Protein AF-A0A956DU54-F1 (afdb_monomer)

Structure (mmCIF, N/CA/C/O backbone):
data_AF-A0A956DU54-F1
#
_entry.id   AF-A0A956DU54-F1
#
loop_
_atom_site.group_PDB
_atom_site.id
_atom_site.type_symbol
_atom_site.label_atom_id
_atom_site.label_alt_id
_atom_site.label_comp_id
_atom_site.label_asym_id
_atom_site.label_entity_id
_atom_site.label_seq_id
_atom_site.pdbx_PDB_ins_code
_atom_site.Cartn_x
_atom_site.Cartn_y
_atom_site.Cartn_z
_atom_site.occupancy
_atom_site.B_iso_or_equiv
_atom_site.auth_seq_id
_atom_site.auth_comp_id
_atom_site.auth_asym_id
_atom_site.auth_atom_id
_atom_site.pdbx_PDB_model_num
ATOM 1 N N . ASP A 1 1 ? -12.621 9.789 -7.620 1.00 58.59 1 ASP A N 1
ATOM 2 C CA . ASP A 1 1 ? -11.711 9.371 -8.683 1.00 58.59 1 ASP A CA 1
ATOM 3 C C . ASP A 1 1 ? -12.569 9.129 -9.908 1.00 58.59 1 ASP A C 1
ATOM 5 O O . ASP A 1 1 ? -13.406 8.234 -9.890 1.00 58.59 1 ASP A O 1
ATOM 9 N N . ASP A 1 2 ? -12.508 10.053 -10.855 1.00 67.00 2 ASP A N 1
ATOM 10 C CA . ASP A 1 2 ? -13.258 10.061 -12.112 1.00 67.00 2 ASP A CA 1
ATOM 11 C C . ASP A 1 2 ? -12.541 9.290 -13.231 1.00 67.00 2 ASP A C 1
ATOM 13 O O . ASP A 1 2 ? -13.104 9.116 -14.309 1.00 67.00 2 ASP A O 1
ATOM 17 N N . ASP A 1 3 ? -11.354 8.745 -12.948 1.00 86.81 3 ASP A N 1
ATOM 18 C CA . ASP A 1 3 ? -10.531 8.026 -13.920 1.00 86.81 3 ASP A CA 1
ATOM 19 C C . ASP A 1 3 ? -10.902 6.536 -14.045 1.00 86.81 3 ASP A C 1
ATOM 21 O O . ASP A 1 3 ? -10.363 5.820 -14.888 1.00 86.81 3 ASP A O 1
ATOM 25 N N . THR A 1 4 ? -11.795 6.016 -13.196 1.00 90.06 4 THR A N 1
ATOM 26 C CA . THR A 1 4 ? -12.139 4.585 -13.172 1.00 90.06 4 THR A CA 1
ATOM 27 C C . THR A 1 4 ? -13.408 4.301 -13.971 1.00 90.06 4 THR A C 1
ATOM 29 O O . THR A 1 4 ? -14.496 4.776 -13.643 1.00 90.06 4 THR A O 1
ATOM 32 N N . LEU A 1 5 ? -13.284 3.454 -14.992 1.00 89.56 5 LEU A N 1
ATOM 33 C CA . LEU A 1 5 ? -14.395 2.989 -15.818 1.00 89.56 5 LEU A CA 1
ATOM 34 C C . LEU A 1 5 ? -14.797 1.581 -15.378 1.00 89.56 5 LEU A C 1
ATOM 36 O O . LEU A 1 5 ? -13.943 0.716 -15.196 1.00 89.56 5 LEU A O 1
ATOM 40 N N . ALA A 1 6 ? -16.101 1.323 -15.248 1.00 89.31 6 ALA A N 1
ATOM 41 C CA . ALA A 1 6 ? -16.651 0.026 -14.837 1.00 89.31 6 ALA A CA 1
ATOM 42 C C . ALA A 1 6 ? -16.555 -1.053 -15.942 1.00 89.31 6 ALA A C 1
ATOM 44 O O . ALA A 1 6 ? -17.519 -1.757 -16.232 1.00 89.31 6 ALA A O 1
ATOM 45 N N . GLU A 1 7 ? -15.388 -1.174 -16.568 1.00 91.44 7 GLU A N 1
ATOM 46 C CA . GLU A 1 7 ? -15.033 -2.176 -17.566 1.00 91.44 7 GLU A CA 1
ATOM 47 C C . GLU A 1 7 ? -14.126 -3.213 -16.898 1.00 91.44 7 GLU A C 1
ATOM 49 O O . GLU A 1 7 ? -12.996 -2.907 -16.505 1.00 91.44 7 GLU A O 1
ATOM 54 N N . LEU A 1 8 ? -14.640 -4.435 -16.732 1.00 92.44 8 LEU A N 1
ATOM 55 C CA . LEU A 1 8 ? -13.949 -5.515 -16.033 1.00 92.44 8 LEU A CA 1
ATOM 56 C C . LEU A 1 8 ? -13.311 -6.495 -17.017 1.00 92.44 8 LEU A C 1
ATOM 58 O O . LEU A 1 8 ? -13.911 -6.875 -18.024 1.00 92.44 8 LEU A O 1
ATOM 62 N N . ARG A 1 9 ? -12.106 -6.956 -16.688 1.00 91.81 9 ARG A N 1
ATOM 63 C CA . ARG A 1 9 ? -11.342 -7.923 -17.486 1.00 91.81 9 ARG A CA 1
ATOM 64 C C . ARG A 1 9 ? -10.692 -8.963 -16.583 1.00 91.81 9 ARG A C 1
ATOM 66 O O . ARG A 1 9 ? -10.010 -8.587 -15.638 1.00 91.81 9 ARG A O 1
ATOM 73 N N . THR A 1 10 ? -10.899 -10.252 -16.834 1.00 91.44 10 THR A N 1
ATOM 74 C CA . THR A 1 10 ? -10.290 -11.318 -16.015 1.00 91.44 10 THR A CA 1
ATOM 75 C C . THR A 1 10 ? -8.806 -11.467 -16.341 1.00 91.44 10 THR A C 1
ATOM 77 O O . THR A 1 10 ? -8.459 -11.580 -17.511 1.00 91.44 10 THR A O 1
ATOM 80 N N . THR A 1 11 ? -7.931 -11.521 -15.340 1.00 89.00 11 THR A N 1
ATOM 81 C CA . THR A 1 11 ? -6.470 -11.647 -15.523 1.00 89.00 11 THR A CA 1
ATOM 82 C C . THR A 1 11 ? -5.933 -13.058 -15.317 1.00 89.00 11 THR A C 1
ATOM 84 O O . THR A 1 11 ? -4.742 -13.297 -15.500 1.00 89.00 11 THR A O 1
ATOM 87 N N . GLY A 1 12 ? -6.790 -14.005 -14.944 1.00 86.94 12 GLY A N 1
ATOM 88 C CA . GLY A 1 12 ? -6.400 -15.397 -14.781 1.00 86.94 12 GLY A CA 1
ATOM 89 C C . GLY A 1 12 ? -7.556 -16.286 -14.342 1.00 86.94 12 GLY A C 1
ATOM 90 O O . GLY A 1 12 ? -8.714 -16.011 -14.658 1.00 86.94 12 GLY A O 1
ATOM 91 N N . SER A 1 13 ? -7.240 -17.380 -13.656 1.00 86.44 13 SER A N 1
ATOM 92 C CA . SER A 1 13 ? -8.218 -18.382 -13.240 1.00 86.44 13 SER A CA 1
ATOM 93 C C . SER A 1 13 ? -8.896 -18.013 -11.920 1.00 86.44 13 SER A C 1
ATOM 95 O O . SER A 1 13 ? -8.381 -17.248 -11.113 1.00 86.44 13 SER A O 1
ATOM 97 N N . GLU A 1 14 ? -10.064 -18.599 -11.653 1.00 83.69 14 GLU A N 1
ATOM 98 C CA . GLU A 1 14 ? -10.754 -18.441 -10.362 1.00 83.69 14 GLU A CA 1
ATOM 99 C C . GLU A 1 14 ? -10.186 -19.346 -9.253 1.00 83.69 14 GLU A C 1
ATOM 101 O O . GLU A 1 14 ? -10.601 -19.238 -8.101 1.00 83.69 14 GLU A O 1
ATOM 106 N N . ARG A 1 15 ? -9.276 -20.267 -9.595 1.00 81.62 15 ARG A N 1
ATOM 107 C CA . ARG A 1 15 ? -8.624 -21.230 -8.694 1.00 81.62 15 ARG A CA 1
ATOM 108 C C . ARG A 1 15 ? -7.265 -21.673 -9.255 1.00 81.62 15 ARG A C 1
ATOM 110 O O . ARG A 1 15 ? -7.104 -21.634 -10.479 1.00 81.62 15 ARG A O 1
ATOM 117 N N . PRO A 1 16 ? -6.344 -22.184 -8.418 1.00 90.25 16 PRO A N 1
ATOM 118 C CA . PRO A 1 16 ? -6.438 -22.322 -6.954 1.00 90.25 16 PRO A CA 1
ATOM 119 C C . PRO A 1 16 ? -6.343 -20.985 -6.202 1.00 90.25 16 PRO A C 1
ATOM 121 O O . PRO A 1 16 ? -6.064 -19.959 -6.804 1.00 90.25 16 PRO A O 1
ATOM 124 N N . LEU A 1 17 ? -6.610 -20.988 -4.893 1.00 95.44 17 LEU A N 1
ATOM 125 C CA . LEU A 1 17 ? -6.341 -19.843 -4.015 1.00 95.44 17 LEU A CA 1
ATOM 126 C C . LEU A 1 17 ? -4.834 -19.754 -3.721 1.00 95.44 17 LEU A C 1
ATOM 128 O O . LEU A 1 17 ? -4.206 -20.769 -3.422 1.00 95.44 17 LEU A O 1
ATOM 132 N N . THR A 1 18 ? -4.275 -18.547 -3.710 1.00 96.75 18 THR A N 1
ATOM 133 C CA . THR A 1 18 ? -2.904 -18.290 -3.243 1.00 96.75 18 THR A CA 1
ATOM 134 C C . THR A 1 18 ? -2.927 -17.585 -1.889 1.00 96.75 18 THR A C 1
ATOM 136 O O . THR A 1 18 ? -3.667 -16.618 -1.702 1.00 96.75 18 THR A O 1
ATOM 139 N N . ILE A 1 19 ? -2.096 -18.016 -0.937 1.00 96.81 19 ILE A N 1
ATOM 140 C CA . ILE A 1 19 ? -1.865 -17.304 0.326 1.00 96.81 19 ILE A CA 1
ATOM 141 C C . ILE A 1 19 ? -0.386 -16.948 0.438 1.00 96.81 19 ILE A C 1
ATOM 143 O O . ILE A 1 19 ? 0.484 -17.813 0.402 1.00 96.81 19 ILE A O 1
ATOM 147 N N . THR A 1 20 ? -0.095 -15.658 0.592 1.00 96.25 20 THR A N 1
ATOM 148 C CA . THR A 1 20 ? 1.281 -15.148 0.542 1.00 96.25 20 THR A CA 1
ATOM 149 C C . THR A 1 20 ? 1.522 -14.022 1.540 1.00 96.25 20 THR A C 1
ATOM 151 O O . THR A 1 20 ? 0.634 -13.221 1.822 1.00 96.25 20 THR A O 1
ATOM 154 N N . SER A 1 21 ? 2.745 -13.933 2.059 1.00 95.19 21 SER A N 1
ATOM 155 C CA . SER A 1 21 ? 3.223 -12.791 2.850 1.00 95.19 21 SER A CA 1
ATOM 156 C C . SER A 1 21 ? 3.788 -11.656 1.986 1.00 95.19 21 SER A C 1
ATOM 158 O O . SER A 1 21 ? 4.278 -10.656 2.515 1.00 95.19 21 SER A O 1
ATOM 160 N N . ALA A 1 22 ? 3.722 -11.775 0.654 1.00 92.19 22 ALA A N 1
ATOM 161 C CA . ALA A 1 22 ? 4.088 -10.691 -0.249 1.00 92.19 22 ALA A CA 1
ATOM 162 C C . ALA A 1 22 ? 3.233 -9.446 0.035 1.00 92.19 22 ALA A C 1
ATOM 164 O O . ALA A 1 22 ? 2.000 -9.505 0.074 1.00 92.19 22 ALA A O 1
ATOM 165 N N . SER A 1 23 ? 3.885 -8.292 0.209 1.00 85.94 23 SER A N 1
ATOM 166 C CA . SER A 1 23 ? 3.190 -7.019 0.437 1.00 85.94 23 SER A CA 1
ATOM 167 C C . SER A 1 23 ? 2.321 -6.608 -0.750 1.00 85.94 23 SER A C 1
ATOM 169 O O . SER A 1 23 ? 1.284 -5.977 -0.558 1.00 85.94 23 SER A O 1
ATOM 171 N N . ASP A 1 24 ? 2.755 -6.990 -1.948 1.00 91.38 24 ASP A N 1
ATOM 172 C CA . ASP A 1 24 ? 2.093 -6.779 -3.226 1.00 91.38 24 ASP A CA 1
ATOM 173 C C . ASP A 1 24 ? 2.204 -8.083 -4.034 1.00 91.38 24 ASP A C 1
ATOM 175 O O . ASP A 1 24 ? 3.305 -8.428 -4.464 1.00 91.38 24 ASP A O 1
ATOM 179 N N . PRO A 1 25 ? 1.116 -8.858 -4.175 1.00 93.81 25 PRO A N 1
ATOM 180 C CA . PRO A 1 25 ? 1.126 -10.125 -4.897 1.00 93.81 25 PRO A CA 1
ATOM 181 C C . PRO A 1 25 ? 0.860 -9.953 -6.398 1.00 93.81 25 PRO A C 1
ATOM 183 O O . PRO A 1 25 ? 0.621 -10.944 -7.085 1.00 93.81 25 PRO A O 1
ATOM 186 N N . THR A 1 26 ? 0.804 -8.717 -6.898 1.00 94.56 26 THR A N 1
ATOM 187 C CA . THR A 1 26 ? 0.419 -8.470 -8.286 1.00 94.56 26 THR A CA 1
ATOM 188 C C . THR A 1 26 ? 1.541 -8.773 -9.272 1.00 94.56 26 THR A C 1
ATOM 190 O O . THR A 1 26 ? 2.725 -8.548 -9.027 1.00 94.56 26 THR A O 1
ATOM 193 N N . GLU A 1 27 ? 1.137 -9.268 -10.432 1.00 94.69 27 GLU A N 1
ATOM 194 C CA . GLU A 1 27 ? 1.934 -9.305 -11.642 1.00 94.69 27 GLU A CA 1
ATOM 195 C C . GLU A 1 27 ? 1.674 -8.055 -12.485 1.00 94.69 27 GLU A C 1
ATOM 197 O O . GLU A 1 27 ? 0.608 -7.435 -12.392 1.00 94.69 27 GLU A O 1
ATOM 202 N N . LEU A 1 28 ? 2.652 -7.711 -13.327 1.00 95.56 28 LEU A N 1
ATOM 203 C CA . LEU A 1 28 ? 2.552 -6.618 -14.286 1.00 95.56 28 LEU A CA 1
ATOM 204 C C . LEU A 1 28 ? 2.624 -7.131 -15.726 1.00 95.56 28 LEU A C 1
ATOM 206 O O . LEU A 1 28 ? 3.383 -8.056 -16.037 1.00 95.56 28 LEU A O 1
ATOM 210 N N . TRP A 1 29 ? 1.858 -6.489 -16.604 1.00 95.00 29 TRP A N 1
ATOM 211 C CA . TRP A 1 29 ? 1.907 -6.657 -18.055 1.00 95.00 29 TRP A CA 1
ATOM 212 C C . TRP A 1 29 ? 1.979 -5.285 -18.736 1.00 95.00 29 TRP A C 1
ATOM 214 O O . TRP A 1 29 ? 1.346 -4.327 -18.291 1.00 95.00 29 TRP A O 1
ATOM 224 N N . PHE A 1 30 ? 2.732 -5.204 -19.833 1.00 93.31 30 PHE A N 1
ATOM 225 C CA . PHE A 1 30 ? 3.021 -3.970 -20.570 1.00 93.31 30 PHE A CA 1
ATOM 226 C C . PHE A 1 30 ? 2.549 -4.140 -22.021 1.00 93.31 30 PHE A C 1
ATOM 228 O O . PHE A 1 30 ? 3.337 -4.404 -22.920 1.00 93.31 30 PHE A O 1
ATOM 235 N N . GLY A 1 31 ? 1.228 -4.118 -22.226 1.00 83.44 31 GLY A N 1
ATOM 236 C CA . GLY A 1 31 ? 0.587 -4.439 -23.507 1.00 83.44 31 GLY A CA 1
ATOM 237 C C . GLY A 1 31 ? -0.849 -4.936 -23.329 1.00 83.44 31 GLY A C 1
ATOM 238 O O . GLY A 1 31 ? -1.467 -4.686 -22.291 1.00 83.44 31 GLY A O 1
ATOM 239 N N . GLU A 1 32 ? -1.389 -5.647 -24.324 1.00 69.50 32 GLU A N 1
ATOM 240 C CA . GLU A 1 32 ? -2.687 -6.316 -24.169 1.00 69.50 32 GLU A CA 1
ATOM 241 C C . GLU A 1 32 ? -2.569 -7.520 -23.217 1.00 69.50 32 GLU A C 1
ATOM 243 O O . GLU A 1 32 ? -1.644 -8.327 -23.346 1.00 69.50 32 GLU A O 1
ATOM 248 N N . PRO A 1 33 ? -3.484 -7.667 -22.244 1.00 62.81 33 PRO A N 1
ATOM 249 C CA . PRO A 1 33 ? -3.480 -8.813 -21.350 1.00 62.81 33 PRO A CA 1
ATOM 250 C C . PRO A 1 33 ? -4.057 -10.045 -22.060 1.00 62.81 33 PRO A C 1
ATOM 252 O O . PRO A 1 33 ? -4.865 -9.909 -22.982 1.00 62.81 33 PRO A O 1
ATOM 255 N N . PRO A 1 34 ? -3.801 -11.256 -21.544 1.00 62.62 34 PRO A N 1
ATOM 256 C CA . PRO A 1 34 ? -4.648 -12.406 -21.821 1.00 62.62 34 PRO A CA 1
ATOM 257 C C . PRO A 1 34 ? -5.952 -12.265 -21.015 1.00 62.62 34 PRO A C 1
ATOM 259 O O . PRO A 1 34 ? -6.115 -12.924 -19.993 1.00 62.62 34 PRO A O 1
ATOM 262 N N . ALA A 1 35 ? -6.856 -11.364 -21.410 1.00 67.50 35 ALA A N 1
ATOM 263 C CA . ALA A 1 35 ? -8.084 -11.130 -20.653 1.00 67.50 35 ALA A CA 1
ATOM 264 C C . ALA A 1 35 ? -9.357 -11.329 -21.466 1.00 67.50 35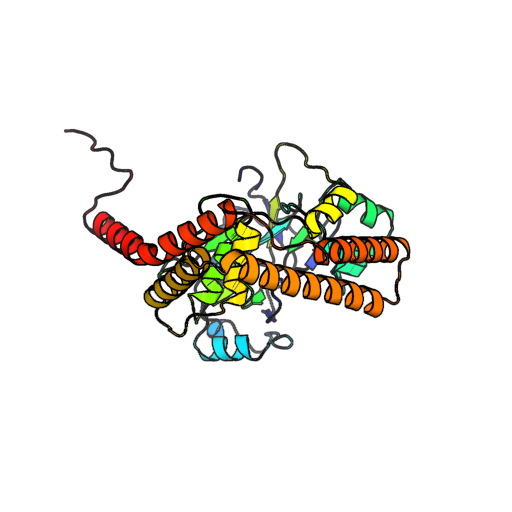 ALA A C 1
ATOM 266 O O . ALA A 1 35 ? -9.456 -10.915 -22.618 1.00 67.50 35 ALA A O 1
ATOM 267 N N . GLN A 1 36 ? -10.353 -11.920 -20.811 1.00 78.94 36 GLN A N 1
ATOM 268 C CA . GLN A 1 36 ? -11.726 -11.978 -21.293 1.00 78.94 36 GLN A CA 1
ATOM 269 C C . GLN A 1 36 ? -12.531 -10.865 -20.625 1.00 78.94 36 GLN A C 1
ATOM 271 O O . GLN A 1 36 ? -12.315 -10.534 -19.454 1.00 78.94 36 GLN A O 1
ATOM 276 N N . GLU A 1 37 ? -13.450 -10.271 -21.379 1.00 83.50 37 GLU A N 1
ATOM 277 C CA . GLU A 1 37 ? -14.389 -9.299 -20.833 1.00 83.50 37 GLU A CA 1
ATOM 278 C C . GLU A 1 37 ? -15.276 -9.964 -19.777 1.00 83.50 37 GLU A C 1
ATOM 280 O O . GLU A 1 37 ? -15.805 -11.058 -19.975 1.00 83.50 37 GLU A O 1
ATOM 285 N N . SER A 1 38 ? -15.443 -9.284 -18.646 1.00 81.00 38 SER A N 1
ATOM 286 C CA . SER A 1 38 ? -16.384 -9.665 -17.598 1.00 81.00 38 SER A CA 1
ATOM 287 C C . SER A 1 38 ? -17.485 -8.608 -17.530 1.00 81.00 38 SER A C 1
ATOM 289 O O . SER A 1 38 ? -17.186 -7.412 -17.574 1.00 81.00 38 SER A O 1
ATOM 291 N N . PRO A 1 39 ? -18.762 -8.996 -17.370 1.00 80.06 39 PRO A N 1
ATOM 292 C CA . PRO A 1 39 ? -19.839 -8.026 -17.244 1.00 80.06 39 PRO A CA 1
ATOM 293 C C . PRO A 1 39 ? -19.652 -7.180 -15.979 1.00 80.06 39 PRO A C 1
ATOM 295 O O . PRO A 1 39 ? -19.356 -7.703 -14.903 1.00 80.06 39 PRO A O 1
ATOM 298 N N . SER A 1 40 ? -19.874 -5.870 -16.094 1.00 76.94 40 SER A N 1
ATOM 299 C CA . SER A 1 40 ? -19.768 -4.918 -14.978 1.00 76.94 40 SER A CA 1
ATOM 300 C C . SER A 1 40 ? -20.746 -5.225 -13.839 1.00 76.94 40 SER A C 1
ATOM 302 O O . SER A 1 40 ? -20.440 -4.994 -12.670 1.00 76.94 40 SER A O 1
ATOM 304 N N . SER A 1 41 ? -21.888 -5.845 -14.155 1.00 75.06 41 SER A N 1
ATOM 305 C CA . SER A 1 41 ? -22.865 -6.327 -13.173 1.00 75.06 41 SER A CA 1
ATOM 306 C C . SER A 1 41 ? -22.300 -7.378 -12.210 1.00 75.06 41 SER A C 1
ATOM 308 O O . SER A 1 41 ? -22.890 -7.613 -11.159 1.00 75.06 41 SER A O 1
ATOM 310 N N . ALA A 1 42 ? -21.164 -8.006 -12.535 1.00 85.94 42 ALA A N 1
ATOM 311 C CA . ALA A 1 42 ? -20.497 -8.973 -11.669 1.00 85.94 42 ALA A CA 1
ATOM 312 C C . ALA A 1 42 ? -19.560 -8.331 -10.628 1.00 85.94 42 ALA A C 1
ATOM 314 O O . ALA A 1 42 ? -19.005 -9.060 -9.811 1.00 85.94 42 ALA A O 1
ATOM 315 N N . LEU A 1 43 ? -19.373 -7.002 -10.623 1.00 90.12 43 LEU A N 1
ATOM 316 C CA . LEU A 1 43 ? -18.413 -6.320 -9.739 1.00 90.12 43 LEU A CA 1
ATOM 317 C C . LEU A 1 43 ? -18.612 -6.684 -8.261 1.00 90.12 43 LEU A C 1
ATOM 319 O O . LEU A 1 43 ? -17.670 -7.091 -7.586 1.00 90.12 43 LEU A O 1
ATOM 323 N N . VAL A 1 44 ? -19.850 -6.607 -7.764 1.00 93.50 44 VAL A N 1
ATOM 324 C CA . VAL A 1 44 ? -20.170 -6.971 -6.372 1.00 93.50 44 VAL A CA 1
ATOM 325 C C . VAL A 1 44 ? -19.925 -8.461 -6.125 1.00 93.50 44 VAL A C 1
ATOM 327 O O . VAL A 1 44 ? -19.286 -8.823 -5.138 1.00 93.50 44 VAL A O 1
ATOM 330 N N . ALA A 1 45 ? -20.351 -9.317 -7.058 1.00 93.44 45 ALA A N 1
ATOM 331 C CA . ALA A 1 45 ? -20.182 -10.764 -6.954 1.00 93.44 45 ALA A CA 1
ATOM 332 C C . ALA A 1 45 ? -18.701 -11.176 -6.882 1.00 93.44 45 ALA A C 1
ATOM 334 O O . ALA A 1 45 ? -18.362 -12.136 -6.193 1.00 93.44 45 ALA A O 1
ATOM 335 N N . TRP A 1 46 ? -17.804 -10.443 -7.549 1.00 94.06 46 TRP A N 1
ATOM 336 C CA . TRP A 1 46 ? -16.362 -10.655 -7.434 1.00 94.06 46 TRP A CA 1
ATOM 337 C C . TRP A 1 46 ? -15.860 -10.408 -6.008 1.00 94.06 46 TRP A C 1
ATOM 339 O O . TRP A 1 46 ? -15.155 -11.257 -5.462 1.00 94.06 46 TRP A O 1
ATOM 349 N N . HIS A 1 47 ? -16.261 -9.303 -5.375 1.00 96.44 47 HIS A N 1
ATOM 350 C CA . HIS A 1 47 ? -15.876 -9.000 -3.994 1.00 96.44 47 HIS A CA 1
ATOM 351 C C . HIS A 1 47 ? -16.424 -10.022 -2.989 1.00 96.44 47 HIS A C 1
ATOM 353 O O . HIS A 1 47 ? -15.676 -10.493 -2.130 1.00 96.44 47 HIS A O 1
ATOM 359 N N . GLU A 1 48 ? -17.687 -10.433 -3.125 1.00 95.56 48 GLU A N 1
ATOM 360 C CA . GLU A 1 48 ? -18.347 -11.389 -2.217 1.00 95.56 48 GLU A CA 1
ATOM 361 C C . GLU A 1 48 ? -17.658 -12.764 -2.146 1.00 95.56 48 GLU A C 1
ATOM 363 O O . GLU A 1 48 ? -17.808 -13.486 -1.158 1.00 95.56 48 GLU A O 1
ATOM 368 N N . ARG A 1 49 ? -16.849 -13.130 -3.150 1.00 95.06 49 ARG A N 1
ATOM 369 C CA . ARG A 1 49 ? -16.109 -14.406 -3.168 1.00 95.06 49 ARG A CA 1
ATOM 370 C C . ARG A 1 49 ? -15.108 -14.539 -2.025 1.00 95.06 49 ARG A C 1
ATOM 372 O O . ARG A 1 49 ? -14.917 -15.651 -1.519 1.00 95.06 49 ARG A O 1
ATOM 379 N N . LEU A 1 50 ? -14.474 -13.432 -1.639 1.00 97.50 50 LEU A N 1
ATOM 380 C CA . LEU A 1 50 ? -13.461 -13.394 -0.582 1.00 97.50 50 LEU A CA 1
ATOM 381 C C . LEU A 1 50 ? -13.897 -12.534 0.608 1.00 97.50 50 LEU A C 1
ATOM 383 O O . LEU A 1 50 ? -13.631 -12.915 1.748 1.00 97.50 50 LEU A O 1
ATOM 387 N N . LEU A 1 51 ? -14.555 -11.396 0.363 1.00 98.06 51 LEU A N 1
ATOM 388 C CA . LEU A 1 51 ? -14.792 -10.366 1.370 1.00 98.06 51 LEU A CA 1
ATOM 389 C C . LEU A 1 51 ? -15.552 -10.914 2.578 1.00 98.06 51 LEU A C 1
ATOM 391 O O . LEU A 1 51 ? -16.599 -11.550 2.472 1.00 98.06 51 LEU A O 1
ATOM 395 N N . GLY A 1 52 ? -15.003 -10.658 3.758 1.00 97.50 52 GLY A N 1
ATOM 396 C CA . GLY A 1 52 ? -15.597 -11.031 5.024 1.00 97.50 52 GLY A CA 1
ATOM 397 C C . GLY A 1 52 ? -15.549 -12.524 5.348 1.00 97.50 52 GLY A C 1
ATOM 398 O O . GLY A 1 52 ? -16.105 -12.918 6.379 1.00 97.50 52 GLY A O 1
ATOM 399 N N . ARG A 1 53 ? -14.912 -13.368 4.527 1.00 97.88 53 ARG A N 1
ATOM 400 C CA . ARG A 1 53 ? -14.721 -14.798 4.818 1.00 97.88 53 ARG A CA 1
ATOM 401 C C . ARG A 1 53 ? -13.541 -15.011 5.765 1.00 97.88 53 ARG A C 1
ATOM 403 O O . ARG A 1 53 ? -12.590 -14.230 5.783 1.00 97.88 53 ARG A O 1
ATOM 410 N N . SER A 1 54 ? -13.606 -16.071 6.572 1.00 97.56 54 SER A N 1
ATOM 411 C CA . SER A 1 54 ? -12.435 -16.532 7.320 1.00 97.56 54 SER A CA 1
ATOM 412 C C . SER A 1 54 ? -11.428 -17.135 6.346 1.00 97.56 54 SER A C 1
ATOM 414 O O . SER A 1 54 ? -11.812 -17.878 5.442 1.00 97.56 54 SER A O 1
ATOM 416 N N . VAL A 1 55 ? -10.140 -16.856 6.542 1.00 97.12 55 VAL A N 1
ATOM 417 C CA . VAL A 1 55 ? -9.097 -17.420 5.673 1.00 97.12 55 VAL A CA 1
ATOM 418 C C . VAL A 1 55 ? -9.040 -18.942 5.823 1.00 97.12 55 VAL A C 1
ATOM 420 O O . VAL A 1 55 ? -8.931 -19.653 4.833 1.00 97.12 55 VAL A O 1
ATOM 423 N N . ALA A 1 56 ? -9.257 -19.463 7.033 1.00 95.75 56 ALA A N 1
ATOM 424 C CA . ALA A 1 56 ? -9.369 -20.904 7.266 1.00 95.75 56 ALA A CA 1
ATOM 425 C C . ALA A 1 56 ? -10.491 -21.570 6.445 1.00 95.75 56 ALA A C 1
ATOM 427 O O . ALA A 1 56 ? -10.329 -22.697 5.999 1.00 95.75 56 ALA A O 1
ATOM 428 N N . GLY A 1 57 ? -11.613 -20.877 6.213 1.00 95.38 57 GLY A N 1
ATOM 429 C CA . GLY A 1 57 ? -12.720 -21.385 5.393 1.00 95.38 57 GLY A CA 1
ATOM 430 C C . GLY A 1 57 ? -12.534 -21.183 3.885 1.00 95.38 57 GLY A C 1
ATOM 431 O O . GLY A 1 57 ? -13.447 -21.496 3.118 1.00 95.38 57 GLY A O 1
ATOM 432 N N . LEU A 1 58 ? -11.409 -20.596 3.470 1.00 94.75 58 LEU A N 1
ATOM 433 C CA . LEU A 1 58 ? -11.005 -20.432 2.074 1.00 94.75 58 LEU A CA 1
ATOM 434 C C . LEU A 1 58 ? -9.963 -21.472 1.645 1.00 94.75 58 LEU A C 1
ATOM 436 O O . LEU A 1 58 ? -9.898 -21.779 0.460 1.00 94.75 58 LEU A O 1
ATOM 440 N N . ILE A 1 59 ? -9.176 -21.998 2.589 1.00 94.19 59 ILE A N 1
ATOM 441 C CA . ILE A 1 59 ? -8.109 -22.969 2.326 1.00 94.19 59 ILE A CA 1
ATOM 442 C C . ILE A 1 59 ? -8.706 -24.326 1.933 1.00 94.19 59 ILE A C 1
ATOM 444 O O . ILE A 1 59 ? -9.570 -24.865 2.625 1.00 94.19 59 ILE A O 1
ATOM 448 N N . ASP A 1 60 ? -8.192 -24.887 0.844 1.00 92.06 60 ASP A N 1
ATOM 449 C CA . ASP A 1 60 ? -8.436 -26.249 0.369 1.00 92.06 60 ASP A CA 1
ATOM 450 C C . ASP A 1 60 ? -7.113 -26.957 0.005 1.00 92.06 60 ASP A C 1
ATOM 452 O O . ASP A 1 60 ? -6.030 -26.389 0.154 1.00 92.06 60 ASP A O 1
ATOM 456 N N . GLU A 1 61 ? -7.181 -28.209 -0.461 1.00 78.19 61 GLU A N 1
ATOM 457 C CA . GLU A 1 61 ? -5.993 -29.008 -0.816 1.00 78.19 61 GLU A CA 1
ATOM 458 C C . GLU A 1 61 ? -5.168 -28.416 -1.968 1.00 78.19 61 GLU A C 1
ATOM 460 O O . GLU A 1 61 ? -3.986 -28.726 -2.098 1.00 78.19 61 GLU A O 1
ATOM 465 N N . ALA A 1 62 ? -5.774 -27.572 -2.806 1.00 83.94 62 ALA A N 1
ATOM 466 C CA . ALA A 1 62 ? -5.112 -26.958 -3.951 1.00 83.94 62 ALA A CA 1
ATOM 467 C C . ALA A 1 62 ? -4.482 -25.599 -3.607 1.00 83.94 62 ALA A C 1
ATOM 469 O O . ALA A 1 62 ? -3.870 -24.979 -4.474 1.00 83.94 62 ALA A O 1
ATOM 470 N N . THR A 1 63 ? -4.648 -25.118 -2.372 1.00 89.81 63 THR A N 1
ATOM 471 C CA . THR A 1 63 ? -4.194 -23.789 -1.959 1.00 89.81 63 THR A CA 1
ATOM 472 C C . THR A 1 63 ? -2.668 -23.716 -1.890 1.00 89.81 63 THR A C 1
ATOM 474 O O . THR A 1 63 ? -2.025 -24.522 -1.216 1.00 89.81 63 THR A O 1
ATOM 477 N N . ASP A 1 64 ? -2.082 -22.706 -2.535 1.00 92.50 64 ASP A N 1
ATOM 478 C CA . ASP A 1 64 ? -0.644 -22.442 -2.454 1.00 92.50 64 ASP A CA 1
ATOM 479 C C . ASP A 1 64 ? -0.305 -21.676 -1.168 1.00 92.50 64 ASP A C 1
ATOM 481 O O . ASP A 1 64 ? -0.795 -20.568 -0.938 1.00 92.50 64 ASP A O 1
ATOM 485 N N . LEU A 1 65 ? 0.542 -22.285 -0.333 1.00 92.06 65 LEU A N 1
ATOM 486 C CA . LEU A 1 65 ? 1.015 -21.761 0.953 1.00 92.06 65 LEU A CA 1
ATOM 487 C C . LEU A 1 65 ? 2.539 -21.533 0.979 1.00 92.06 65 LEU A C 1
ATOM 489 O O . LEU A 1 65 ? 3.108 -21.281 2.042 1.00 92.06 65 LEU A O 1
ATOM 493 N N . THR A 1 66 ? 3.225 -21.667 -0.160 1.00 89.88 66 THR A N 1
ATOM 494 C CA . THR A 1 66 ? 4.699 -21.726 -0.223 1.00 89.88 66 THR A CA 1
ATOM 495 C C . THR A 1 66 ? 5.390 -20.432 0.216 1.00 89.88 66 THR A C 1
ATOM 497 O O . THR A 1 66 ? 6.519 -20.472 0.704 1.00 89.88 66 THR A O 1
ATOM 500 N N . ALA A 1 67 ? 4.710 -19.290 0.098 1.00 90.44 67 ALA A N 1
ATOM 501 C CA . ALA A 1 67 ? 5.252 -17.958 0.367 1.00 90.44 67 ALA A CA 1
ATOM 502 C C . ALA A 1 67 ? 4.775 -17.350 1.705 1.00 90.44 67 ALA A C 1
ATOM 504 O O . ALA A 1 67 ? 4.631 -16.129 1.821 1.00 90.44 67 ALA A O 1
ATOM 505 N N . LEU A 1 68 ? 4.490 -18.183 2.711 1.00 93.88 68 LEU A N 1
ATOM 506 C CA . LEU A 1 68 ? 3.971 -17.749 4.011 1.00 93.88 68 LEU A CA 1
ATOM 507 C C . LEU A 1 68 ? 5.090 -17.508 5.039 1.00 93.88 68 LEU A C 1
ATOM 509 O O . LEU A 1 68 ? 5.865 -18.409 5.357 1.00 93.88 68 LEU A O 1
ATOM 513 N N . ASP A 1 69 ? 5.133 -16.313 5.630 1.00 94.44 69 ASP A N 1
ATOM 514 C CA . ASP A 1 69 ? 6.020 -16.007 6.752 1.00 94.44 69 ASP A CA 1
ATOM 515 C C . ASP A 1 69 ? 5.396 -16.362 8.119 1.00 94.44 69 ASP A C 1
ATOM 517 O O . ASP A 1 69 ? 4.189 -16.575 8.282 1.00 94.44 69 ASP A O 1
ATOM 521 N N . GLY A 1 70 ? 6.232 -16.397 9.161 1.00 93.50 70 GLY A N 1
ATOM 522 C CA . GLY A 1 70 ? 5.779 -16.738 10.511 1.00 93.50 70 GLY A CA 1
ATOM 523 C C . GLY A 1 70 ? 4.819 -15.716 11.136 1.00 93.50 70 GLY A C 1
ATOM 524 O O . GLY A 1 70 ? 4.068 -16.063 12.050 1.00 93.50 70 GLY A O 1
ATOM 525 N N . ARG A 1 71 ? 4.827 -14.453 10.690 1.00 91.44 71 ARG A N 1
ATOM 526 C CA . ARG A 1 71 ? 3.902 -13.426 11.190 1.00 91.44 71 ARG A CA 1
ATOM 527 C C . ARG A 1 71 ? 2.503 -13.693 10.657 1.00 91.44 71 ARG A C 1
ATOM 529 O O . ARG A 1 71 ? 1.559 -13.699 11.450 1.00 91.44 71 ARG A O 1
ATOM 536 N N . PHE A 1 72 ? 2.375 -13.922 9.356 1.00 94.19 72 PHE A N 1
ATOM 537 C CA . PHE A 1 72 ? 1.090 -14.198 8.748 1.00 94.19 72 PHE A CA 1
ATOM 538 C C . PHE A 1 72 ? 0.560 -15.557 9.206 1.00 94.19 72 PHE A C 1
ATOM 540 O O . PHE A 1 72 ? -0.595 -15.634 9.612 1.00 94.19 72 PHE A O 1
ATOM 547 N N . ALA A 1 73 ? 1.408 -16.585 9.320 1.00 94.56 73 ALA A N 1
ATOM 548 C CA . ALA A 1 73 ? 1.011 -17.876 9.888 1.00 94.56 73 ALA A CA 1
ATOM 549 C C . ALA A 1 73 ? 0.365 -17.747 11.285 1.00 94.56 73 ALA A C 1
ATOM 551 O O . ALA A 1 73 ? -0.692 -18.325 11.541 1.00 94.56 73 ALA A O 1
ATOM 552 N N . ARG A 1 74 ? 0.938 -16.925 12.181 1.00 93.31 74 ARG A N 1
ATOM 553 C CA . ARG A 1 74 ? 0.332 -16.644 13.500 1.00 93.31 74 ARG A CA 1
ATOM 554 C C . ARG A 1 74 ? -1.020 -15.948 13.389 1.00 93.31 74 ARG A C 1
ATOM 556 O O . ARG A 1 74 ? -1.925 -16.249 14.160 1.00 93.31 74 A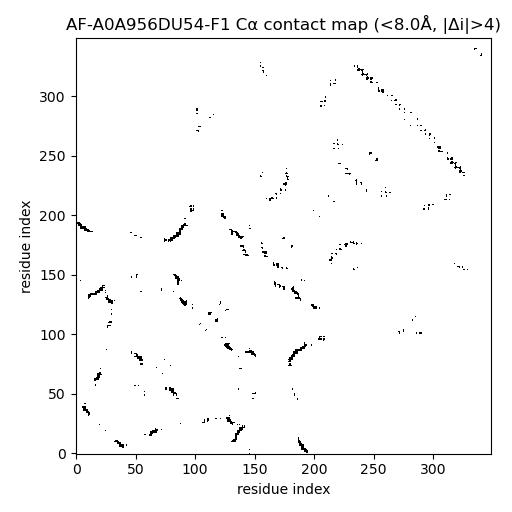RG A O 1
ATOM 563 N N . ARG A 1 75 ? -1.164 -15.024 12.441 1.00 93.25 75 ARG A N 1
ATOM 564 C CA . ARG A 1 75 ? -2.434 -14.339 12.193 1.00 93.25 75 ARG A CA 1
ATOM 565 C C . ARG A 1 75 ? -3.498 -15.299 11.652 1.00 93.25 75 ARG A C 1
ATOM 567 O O . ARG A 1 75 ? -4.632 -15.247 12.116 1.00 93.25 75 ARG A O 1
ATOM 574 N N . LEU A 1 76 ? -3.135 -16.202 10.739 1.00 94.62 76 LEU A N 1
ATOM 575 C CA . LEU A 1 76 ? -4.026 -17.262 10.256 1.00 94.62 76 LEU A CA 1
ATOM 576 C C . LEU A 1 76 ? -4.512 -18.138 11.416 1.00 94.62 76 LEU A C 1
ATOM 578 O O . LEU A 1 76 ? -5.717 -18.335 11.564 1.00 94.62 76 LEU A O 1
ATOM 582 N N . ALA A 1 77 ? -3.598 -18.573 12.290 1.00 94.06 77 ALA A N 1
ATOM 583 C CA . ALA A 1 77 ? -3.933 -19.336 13.494 1.00 94.06 77 ALA A CA 1
ATOM 584 C C . ALA A 1 77 ? -4.838 -18.558 14.471 1.00 94.06 77 ALA A C 1
ATOM 586 O O . ALA A 1 77 ? -5.648 -19.156 15.174 1.00 94.06 77 ALA A O 1
ATOM 587 N N . GLY A 1 78 ? -4.732 -17.226 14.490 1.00 93.19 78 GLY A N 1
ATOM 588 C CA . GLY A 1 78 ? -5.580 -16.322 15.269 1.00 93.19 78 GLY A CA 1
ATOM 589 C C . GLY A 1 78 ? -6.962 -16.041 14.668 1.00 93.19 78 GLY A C 1
ATOM 590 O O . GLY A 1 78 ? -7.680 -15.204 15.207 1.00 93.19 78 GLY A O 1
ATOM 591 N N . GLY A 1 79 ? -7.345 -16.706 13.572 1.00 95.94 79 GLY A N 1
ATOM 592 C CA . GLY A 1 79 ? -8.666 -16.544 12.959 1.00 95.94 79 GLY A CA 1
ATOM 593 C C . GLY A 1 79 ? -8.755 -15.398 11.951 1.00 95.94 79 GLY A C 1
ATOM 594 O O . GLY A 1 79 ? -9.771 -14.709 11.908 1.00 95.94 79 GLY A O 1
ATOM 595 N N . ALA A 1 80 ? -7.710 -15.202 11.139 1.00 97.19 80 ALA A N 1
ATOM 596 C CA . ALA A 1 80 ? -7.680 -14.179 10.094 1.00 97.19 80 ALA A CA 1
ATOM 597 C C . ALA A 1 80 ? -8.941 -14.164 9.213 1.00 97.19 80 ALA A C 1
ATOM 599 O O . ALA A 1 80 ? -9.486 -15.213 8.840 1.00 97.19 80 ALA A O 1
ATOM 600 N N . ARG A 1 81 ? -9.353 -12.963 8.810 1.00 98.00 81 ARG A N 1
ATOM 601 C CA . ARG A 1 81 ? -10.484 -12.709 7.919 1.00 98.00 81 ARG A CA 1
ATOM 602 C C . ARG A 1 81 ? -10.077 -11.768 6.799 1.00 98.00 81 ARG A C 1
ATOM 604 O O . ARG A 1 81 ? -9.277 -10.859 7.002 1.00 98.00 81 ARG A O 1
ATOM 611 N N . VAL A 1 82 ? -10.669 -11.961 5.628 1.00 98.19 82 VAL A N 1
ATOM 612 C CA . VAL A 1 82 ? -10.494 -11.040 4.503 1.00 98.19 82 VAL A CA 1
ATOM 613 C C . VAL A 1 82 ? -11.313 -9.775 4.776 1.00 98.19 82 VAL A C 1
ATOM 615 O O . VAL A 1 82 ? -12.528 -9.777 4.606 1.00 98.19 82 VAL A O 1
ATOM 618 N N . ILE A 1 83 ? -10.668 -8.706 5.241 1.00 98.06 83 ILE A N 1
ATOM 619 C CA . ILE A 1 83 ? -11.336 -7.442 5.608 1.00 98.06 83 ILE A CA 1
ATOM 620 C C . ILE A 1 83 ? -11.469 -6.521 4.395 1.00 98.06 83 ILE A C 1
ATOM 622 O O . ILE A 1 83 ? -12.444 -5.781 4.273 1.00 98.06 83 ILE A O 1
ATOM 626 N N . THR A 1 84 ? -10.496 -6.573 3.491 1.00 98.06 84 THR A N 1
ATOM 627 C CA . THR A 1 84 ? -10.496 -5.807 2.246 1.00 98.06 84 THR A CA 1
ATOM 628 C C . THR A 1 84 ? -10.382 -6.746 1.061 1.00 98.06 84 THR A C 1
ATOM 630 O O . THR A 1 84 ? -9.772 -7.808 1.150 1.00 98.06 84 THR A O 1
ATOM 633 N N . THR A 1 85 ? -10.969 -6.361 -0.065 1.00 97.81 85 THR A N 1
ATOM 634 C CA . THR A 1 85 ? -10.756 -7.020 -1.357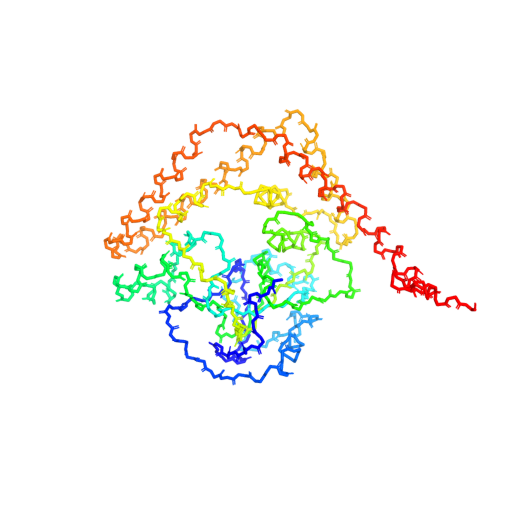 1.00 97.81 85 THR A CA 1
ATOM 635 C C . THR A 1 85 ? -10.509 -5.963 -2.412 1.00 97.81 85 THR A C 1
ATOM 637 O O . THR A 1 85 ? -11.219 -4.963 -2.426 1.00 97.81 85 THR A O 1
ATOM 640 N N . GLN A 1 86 ? -9.544 -6.171 -3.295 1.00 96.38 86 GLN A N 1
ATOM 641 C CA . GLN A 1 86 ? -9.236 -5.226 -4.363 1.00 96.38 86 GLN A CA 1
ATOM 642 C C . GLN A 1 86 ? -9.042 -5.929 -5.699 1.00 96.38 86 GLN A C 1
ATOM 644 O O . GLN A 1 86 ? -8.668 -7.105 -5.767 1.00 96.38 86 GLN A O 1
ATOM 649 N N . LEU A 1 87 ? -9.346 -5.188 -6.757 1.00 95.50 87 LEU A N 1
ATOM 650 C CA . LEU A 1 87 ? -9.127 -5.608 -8.130 1.00 95.50 87 LEU A CA 1
ATOM 651 C C . LEU A 1 87 ? -7.741 -5.173 -8.594 1.00 95.50 87 LEU A C 1
ATOM 653 O O . LEU A 1 87 ? -7.104 -4.295 -8.010 1.00 95.50 87 LEU A O 1
ATOM 657 N N . GLY A 1 88 ? -7.302 -5.778 -9.690 1.00 94.62 88 GLY A N 1
ATOM 658 C CA . GLY A 1 88 ? -6.244 -5.200 -10.494 1.00 94.62 88 GLY A CA 1
ATOM 659 C C . GLY A 1 88 ? -6.690 -3.922 -11.214 1.00 94.62 88 GLY A C 1
ATOM 660 O O . GLY A 1 88 ? -7.867 -3.559 -11.224 1.00 94.62 88 GLY A O 1
ATOM 661 N N . VAL A 1 89 ? -5.753 -3.276 -11.892 1.00 94.19 89 VAL A N 1
ATOM 662 C CA . VAL A 1 89 ? -5.986 -2.107 -12.738 1.00 94.19 89 VAL A CA 1
ATOM 663 C C . VAL A 1 89 ? -5.430 -2.340 -14.141 1.00 94.19 89 VAL A C 1
ATOM 665 O O . VAL A 1 89 ? -4.396 -2.986 -14.299 1.00 94.19 89 VAL A O 1
ATOM 668 N N . ALA A 1 90 ? -6.115 -1.826 -15.159 1.00 94.44 90 ALA A N 1
ATOM 669 C CA . ALA A 1 90 ? -5.653 -1.817 -16.543 1.00 94.44 90 ALA A CA 1
ATOM 670 C C . ALA A 1 90 ? -5.753 -0.402 -17.131 1.00 94.44 90 ALA A C 1
ATOM 672 O O . ALA A 1 90 ? -6.843 0.168 -17.176 1.00 94.44 90 ALA A O 1
ATOM 673 N N . GLY A 1 91 ? -4.634 0.151 -17.609 1.00 93.69 91 GLY A N 1
ATOM 674 C CA . GLY A 1 91 ? -4.561 1.513 -18.149 1.00 93.69 91 GLY A CA 1
ATOM 675 C C . GLY A 1 91 ? -3.447 2.326 -17.494 1.00 93.69 91 GLY A C 1
ATOM 676 O O . GLY A 1 91 ? -2.341 1.811 -17.349 1.00 93.69 91 GLY A O 1
ATOM 677 N N . ASP A 1 92 ? -3.702 3.588 -17.137 1.00 94.25 92 ASP A N 1
ATOM 678 C CA . ASP A 1 92 ? -2.722 4.410 -16.402 1.00 94.25 92 ASP A CA 1
ATOM 679 C C . ASP A 1 92 ? -2.416 3.778 -15.037 1.00 94.25 92 ASP A C 1
ATOM 681 O O . ASP A 1 92 ? -3.321 3.294 -14.357 1.00 94.25 92 ASP A O 1
ATOM 685 N N . SER A 1 93 ? -1.151 3.812 -14.611 1.00 92.31 93 SER A N 1
ATOM 686 C CA . SER A 1 93 ? -0.712 3.179 -13.363 1.00 92.31 93 SER A CA 1
ATOM 687 C C . SER A 1 93 ? -1.344 3.757 -12.100 1.00 92.31 93 SER A C 1
ATOM 689 O O . SER A 1 93 ? -1.199 3.146 -11.050 1.00 92.31 93 SER A O 1
ATOM 691 N N . GLY A 1 94 ? -1.925 4.964 -12.153 1.00 88.69 94 GLY A N 1
ATOM 692 C CA . GLY A 1 94 ? -2.429 5.725 -11.006 1.00 88.69 94 GLY A CA 1
ATOM 693 C C . GLY A 1 94 ? -1.407 5.956 -9.882 1.00 88.69 94 GLY A C 1
ATOM 694 O O . GLY A 1 94 ? -1.785 6.376 -8.789 1.00 88.69 94 GLY A O 1
ATOM 695 N N . THR A 1 95 ? -0.112 5.721 -10.124 1.00 88.31 95 THR A N 1
ATOM 696 C CA . THR A 1 95 ? 0.976 5.962 -9.163 1.00 88.31 95 THR A CA 1
ATOM 697 C C . THR A 1 95 ? 1.729 7.250 -9.492 1.00 88.31 95 THR A C 1
ATOM 699 O O . THR A 1 95 ? 1.883 7.605 -10.658 1.00 88.31 95 THR A O 1
ATOM 702 N N . ASP A 1 96 ? 2.240 7.961 -8.486 1.00 84.56 96 ASP A N 1
ATOM 703 C CA . ASP A 1 96 ? 3.069 9.156 -8.734 1.00 84.56 96 ASP A CA 1
ATOM 704 C C . ASP A 1 96 ? 4.417 8.797 -9.354 1.00 84.56 96 ASP A C 1
ATOM 706 O O . ASP A 1 96 ? 4.878 9.451 -10.286 1.00 84.56 96 ASP A O 1
ATOM 710 N N . SER A 1 97 ? 5.026 7.722 -8.855 1.00 88.94 97 SER A N 1
ATOM 711 C CA . SER A 1 97 ? 6.300 7.208 -9.340 1.00 88.94 97 SER A CA 1
ATOM 712 C C . SER A 1 97 ? 6.140 5.802 -9.907 1.00 88.94 97 SER A C 1
ATOM 714 O O . SER A 1 97 ? 5.375 4.970 -9.402 1.00 88.94 97 SER A O 1
ATOM 716 N N . LEU A 1 98 ? 6.908 5.531 -10.957 1.00 94.12 98 LEU A N 1
ATOM 717 C CA . LEU A 1 98 ? 7.082 4.210 -11.547 1.00 94.12 98 LEU A CA 1
ATOM 718 C C . LEU A 1 98 ? 8.338 3.504 -11.011 1.00 94.12 98 LEU A C 1
ATOM 720 O O . LEU A 1 98 ? 8.732 2.468 -11.529 1.00 94.12 98 LEU A O 1
ATOM 724 N N . GLY A 1 99 ? 8.969 4.022 -9.952 1.00 94.25 99 GLY A N 1
ATOM 725 C CA . GLY A 1 99 ? 10.241 3.501 -9.441 1.00 94.25 99 GLY A CA 1
ATOM 726 C C . GLY A 1 99 ? 10.184 2.031 -9.013 1.00 94.25 99 GLY A C 1
ATOM 727 O O . GLY A 1 99 ? 11.173 1.313 -9.120 1.00 94.25 99 GLY A O 1
ATOM 728 N N . HIS A 1 100 ? 9.003 1.550 -8.618 1.00 93.50 100 HIS A N 1
ATOM 729 C CA . HIS A 1 100 ? 8.763 0.140 -8.311 1.00 93.50 100 HIS A CA 1
ATOM 730 C C . HIS A 1 100 ? 9.015 -0.797 -9.509 1.00 93.50 100 HIS A C 1
ATOM 732 O O . HIS A 1 100 ? 9.333 -1.965 -9.298 1.00 93.50 100 HIS A O 1
ATOM 738 N N . LEU A 1 101 ? 8.946 -0.299 -10.752 1.00 96.50 101 LEU A N 1
ATOM 739 C CA . LEU A 1 101 ? 9.254 -1.077 -11.956 1.00 96.50 101 LEU A CA 1
ATOM 740 C C . LEU A 1 101 ? 10.734 -1.492 -12.028 1.00 96.50 101 LEU A C 1
ATOM 742 O O . LEU A 1 101 ? 11.058 -2.530 -12.600 1.00 96.50 101 LEU A O 1
ATOM 746 N N . LEU A 1 102 ? 11.634 -0.733 -11.392 1.00 97.19 102 LEU A N 1
ATOM 747 C CA . LEU A 1 102 ? 13.059 -1.075 -11.308 1.00 97.19 102 LEU A CA 1
ATOM 748 C C . LEU A 1 102 ? 13.331 -2.276 -10.390 1.00 97.19 102 LEU A C 1
ATOM 750 O O . LEU A 1 102 ? 14.394 -2.883 -10.480 1.00 97.19 102 LEU A O 1
ATOM 754 N N . LEU A 1 103 ? 12.375 -2.624 -9.521 1.00 96.69 103 LEU A N 1
ATOM 755 C CA . LEU A 1 103 ? 12.482 -3.698 -8.530 1.00 96.69 103 LEU A CA 1
ATOM 756 C C . LEU A 1 103 ? 11.782 -4.998 -8.957 1.00 96.69 103 LEU A C 1
ATOM 758 O O . LEU A 1 103 ? 11.700 -5.939 -8.161 1.00 96.69 103 LEU A O 1
ATOM 762 N N . LEU A 1 104 ? 11.239 -5.050 -10.179 1.00 96.75 104 LEU A N 1
ATOM 763 C CA . LEU A 1 104 ? 10.514 -6.221 -10.662 1.00 96.75 104 LEU A CA 1
ATOM 764 C C . LEU A 1 104 ? 11.420 -7.442 -10.761 1.00 96.75 104 LEU A C 1
ATOM 766 O O . LEU A 1 104 ? 12.587 -7.349 -11.131 1.00 96.75 104 LEU A O 1
ATOM 770 N N . ARG A 1 105 ? 10.820 -8.604 -10.501 1.00 95.69 105 ARG A N 1
ATOM 771 C CA . ARG A 1 105 ? 11.426 -9.931 -10.634 1.00 95.69 105 ARG A CA 1
ATOM 772 C C . ARG A 1 105 ? 10.520 -10.848 -11.452 1.00 95.69 105 ARG A C 1
ATOM 774 O O . ARG A 1 105 ? 9.375 -10.498 -11.756 1.00 95.69 105 ARG A O 1
ATOM 781 N N . GLY A 1 106 ? 11.033 -12.029 -11.794 1.00 95.12 106 GLY A N 1
ATOM 782 C CA . GLY A 1 106 ? 10.256 -13.100 -12.422 1.00 95.12 106 GLY A CA 1
ATOM 783 C C . GLY A 1 106 ? 9.557 -12.675 -13.719 1.00 95.12 106 GLY A C 1
ATOM 784 O O . GLY A 1 106 ? 10.118 -11.941 -14.533 1.00 95.12 106 GLY A O 1
ATOM 785 N N . ALA A 1 107 ? 8.317 -13.136 -13.903 1.00 94.75 107 ALA A N 1
ATOM 786 C CA . ALA A 1 107 ? 7.544 -12.923 -15.127 1.00 94.75 107 ALA A CA 1
ATOM 787 C C . ALA A 1 107 ? 7.263 -11.440 -15.431 1.00 94.75 107 ALA A C 1
ATOM 789 O O . ALA A 1 107 ? 7.380 -11.025 -16.582 1.00 94.75 107 ALA A O 1
ATOM 790 N N . SER A 1 108 ? 6.956 -10.617 -14.421 1.00 96.25 108 SER A N 1
ATOM 791 C CA . SER A 1 108 ? 6.728 -9.175 -14.610 1.00 96.25 108 SER A CA 1
ATOM 792 C C . SER A 1 108 ? 7.961 -8.481 -15.190 1.00 96.25 108 SER A C 1
ATOM 794 O O . SER A 1 108 ? 7.849 -7.683 -16.117 1.00 96.25 108 SER A O 1
ATOM 796 N N . ARG A 1 109 ? 9.153 -8.827 -14.689 1.00 97.25 109 ARG A N 1
ATOM 797 C CA . ARG A 1 109 ? 10.417 -8.300 -15.211 1.00 97.25 109 ARG A CA 1
ATOM 798 C C . ARG A 1 109 ? 10.672 -8.751 -16.646 1.00 97.25 109 ARG A C 1
ATOM 800 O O . ARG A 1 109 ? 11.037 -7.933 -17.480 1.00 97.25 109 ARG A O 1
ATOM 807 N N . GLN A 1 110 ? 10.468 -10.038 -16.933 1.00 96.62 110 GLN A N 1
ATOM 808 C CA . GLN A 1 110 ? 10.640 -10.584 -18.283 1.00 96.62 110 GLN A CA 1
ATOM 809 C C . GLN A 1 110 ? 9.740 -9.874 -19.301 1.00 96.62 110 GLN A C 1
ATOM 811 O O . GLN A 1 110 ? 10.189 -9.575 -20.399 1.00 96.62 110 GLN A O 1
ATOM 816 N N . ARG A 1 111 ? 8.493 -9.557 -18.925 1.00 96.12 111 ARG A N 1
ATOM 817 C CA . ARG A 1 111 ? 7.564 -8.802 -19.780 1.00 96.12 111 ARG A CA 1
ATOM 818 C C . ARG A 1 111 ? 7.984 -7.346 -19.965 1.00 96.12 111 ARG A C 1
ATOM 820 O O . ARG A 1 111 ? 7.831 -6.827 -21.060 1.00 96.12 111 ARG A O 1
ATOM 827 N N . LEU A 1 112 ? 8.493 -6.692 -18.916 1.00 96.88 112 LEU A N 1
ATOM 828 C CA . LEU A 1 112 ? 8.974 -5.308 -19.007 1.00 96.88 112 LEU A CA 1
ATOM 829 C C . LEU A 1 112 ? 10.178 -5.187 -19.950 1.00 96.88 112 LEU A C 1
ATOM 831 O O . LEU A 1 112 ? 10.293 -4.215 -20.685 1.00 96.88 112 LEU A O 1
ATOM 835 N N . LEU A 1 113 ? 11.074 -6.172 -19.898 1.00 97.06 113 LEU A N 1
ATOM 836 C CA . LEU A 1 113 ? 12.374 -6.152 -20.571 1.00 97.06 113 LEU A CA 1
ATOM 837 C C . LEU A 1 113 ? 12.402 -7.035 -21.823 1.00 97.06 113 LEU A C 1
ATOM 839 O O . LEU A 1 113 ? 13.471 -7.487 -22.230 1.00 97.06 113 LEU A O 1
ATOM 843 N N . VAL A 1 114 ? 11.233 -7.317 -22.407 1.00 95.44 114 VAL A N 1
ATOM 844 C CA . VAL A 1 114 ? 11.126 -8.120 -23.633 1.00 95.44 114 VAL A CA 1
ATOM 845 C C . VAL A 1 114 ? 11.856 -7.450 -24.799 1.00 95.44 114 VAL A C 1
ATOM 847 O O . VAL A 1 114 ? 12.542 -8.121 -25.567 1.00 95.44 114 VAL A O 1
ATOM 850 N N . ASP A 1 115 ? 11.762 -6.124 -24.877 1.00 95.38 115 ASP A N 1
ATOM 851 C CA . ASP A 1 115 ? 12.536 -5.263 -25.757 1.00 95.38 115 ASP A CA 1
ATOM 852 C C . ASP A 1 115 ? 12.672 -3.858 -25.147 1.00 95.38 115 ASP A C 1
ATOM 854 O O . ASP A 1 115 ? 11.948 -3.469 -24.225 1.00 95.38 115 ASP A O 1
ATOM 858 N N . GLU A 1 116 ? 13.638 -3.095 -25.658 1.00 96.38 116 GLU A N 1
ATOM 859 C CA . GLU A 1 116 ? 13.938 -1.744 -25.177 1.00 96.38 116 GLU A CA 1
ATOM 860 C C . GLU A 1 116 ? 12.790 -0.761 -25.453 1.00 96.38 116 GLU A C 1
ATOM 862 O O . GLU A 1 116 ? 12.526 0.114 -24.635 1.00 96.38 116 GLU A O 1
ATOM 867 N N . ALA A 1 117 ? 12.034 -0.945 -26.541 1.00 95.75 117 ALA A N 1
ATOM 868 C CA . ALA A 1 117 ? 10.906 -0.077 -26.877 1.00 95.75 117 ALA A CA 1
ATOM 869 C C . ALA A 1 117 ? 9.765 -0.183 -25.849 1.00 95.75 117 ALA A C 1
ATOM 871 O O . ALA A 1 117 ? 9.179 0.827 -25.459 1.00 95.75 117 ALA A O 1
ATOM 872 N N . THR A 1 118 ? 9.468 -1.394 -25.374 1.00 95.38 118 THR A N 1
ATOM 873 C CA . THR A 1 118 ? 8.494 -1.664 -24.309 1.00 95.38 118 THR A CA 1
ATOM 874 C C . THR A 1 118 ? 8.951 -1.039 -22.996 1.00 95.38 118 THR A C 1
ATOM 876 O O . THR A 1 118 ? 8.162 -0.373 -22.316 1.00 95.38 118 THR A O 1
ATOM 879 N N . TYR A 1 119 ? 10.236 -1.205 -22.668 1.00 96.31 119 TYR A N 1
ATOM 880 C CA . TYR A 1 119 ? 10.845 -0.594 -21.493 1.00 96.31 119 TYR A CA 1
ATOM 881 C C . TYR A 1 119 ? 10.761 0.937 -21.540 1.00 96.31 119 TYR A C 1
ATOM 883 O O . TYR A 1 119 ? 10.309 1.552 -20.582 1.00 96.31 119 TYR A O 1
ATOM 891 N N . GLU A 1 120 ? 11.128 1.574 -22.650 1.00 94.94 120 GLU A N 1
ATOM 892 C CA . GLU A 1 120 ? 11.051 3.031 -22.799 1.00 94.94 120 GLU A CA 1
ATOM 893 C C . GLU A 1 120 ? 9.605 3.543 -22.748 1.00 94.94 120 GLU A C 1
ATOM 895 O O . GLU A 1 120 ? 9.305 4.532 -22.070 1.00 94.94 120 GLU A O 1
ATOM 900 N N . ALA A 1 121 ? 8.682 2.842 -23.413 1.00 94.62 121 ALA A N 1
ATOM 901 C CA . ALA A 1 121 ? 7.288 3.250 -23.513 1.00 94.62 121 ALA A CA 1
ATOM 902 C C . ALA A 1 121 ? 6.582 3.317 -22.152 1.00 94.62 121 ALA A C 1
ATOM 904 O O . ALA A 1 121 ? 5.717 4.182 -21.967 1.00 94.62 121 ALA A O 1
ATOM 905 N N . VAL A 1 122 ? 6.918 2.455 -21.182 1.00 94.69 122 VAL A N 1
ATOM 906 C CA . VAL A 1 122 ? 6.246 2.483 -19.870 1.00 94.69 122 VAL A CA 1
ATOM 907 C C . VAL A 1 122 ? 6.537 3.776 -19.109 1.00 94.69 122 VAL A C 1
ATOM 909 O O . VAL A 1 122 ? 5.639 4.319 -18.464 1.00 94.69 122 VAL A O 1
ATOM 912 N N . TRP A 1 123 ? 7.754 4.315 -19.228 1.00 93.69 123 TRP A N 1
ATOM 913 C CA . TRP A 1 123 ? 8.161 5.529 -18.518 1.00 93.69 123 TRP A CA 1
ATOM 914 C C . TRP A 1 123 ? 7.430 6.767 -19.020 1.00 93.69 123 TRP A C 1
ATOM 916 O O . TRP A 1 123 ? 7.176 7.681 -18.240 1.00 93.69 123 TRP A O 1
ATOM 926 N N . THR A 1 124 ? 7.074 6.791 -20.303 1.00 92.44 124 THR A N 1
ATOM 927 C CA . THR A 1 124 ? 6.336 7.904 -20.904 1.00 92.44 124 THR A CA 1
ATOM 928 C C . THR A 1 124 ? 4.835 7.726 -20.757 1.00 92.44 124 THR A C 1
ATOM 930 O O . THR A 1 124 ? 4.139 8.638 -20.319 1.00 92.44 124 THR A O 1
ATOM 933 N N . THR A 1 125 ? 4.324 6.548 -21.117 1.00 93.19 125 THR A N 1
ATOM 934 C CA . THR A 1 125 ? 2.879 6.316 -21.227 1.00 93.19 125 THR A CA 1
ATOM 935 C C . THR A 1 125 ? 2.218 5.972 -19.903 1.00 93.19 125 THR A C 1
ATOM 937 O O . THR A 1 125 ? 1.005 6.132 -19.795 1.00 93.19 125 THR A O 1
ATOM 940 N N . ARG A 1 126 ? 2.985 5.457 -18.928 1.00 93.75 126 ARG A N 1
ATOM 941 C CA . ARG A 1 126 ? 2.491 4.944 -17.640 1.00 93.75 126 ARG A CA 1
ATOM 942 C C . ARG A 1 126 ? 1.439 3.837 -17.785 1.00 93.75 126 ARG A C 1
ATOM 944 O O . ARG A 1 126 ? 0.761 3.511 -16.810 1.00 93.75 126 ARG A O 1
ATOM 951 N N . ARG A 1 127 ? 1.282 3.269 -18.988 1.00 93.88 127 ARG A N 1
ATOM 952 C CA . ARG A 1 127 ? 0.263 2.261 -19.274 1.00 93.88 127 ARG A CA 1
ATOM 953 C C . ARG A 1 127 ? 0.766 0.886 -18.884 1.00 93.88 127 ARG A C 1
ATOM 955 O O . ARG A 1 127 ? 1.806 0.436 -19.358 1.00 93.88 127 ARG A O 1
ATOM 962 N N . MET A 1 128 ? -0.003 0.214 -18.046 1.00 95.12 128 MET A N 1
ATOM 963 C CA . MET A 1 128 ? 0.268 -1.150 -17.628 1.00 95.12 128 MET A CA 1
ATOM 964 C C . MET A 1 128 ? -1.017 -1.839 -17.200 1.00 95.12 128 MET A C 1
ATOM 966 O O . MET A 1 128 ? -2.079 -1.231 -17.046 1.00 95.12 128 MET A O 1
ATOM 970 N N . ILE A 1 129 ? -0.895 -3.135 -16.985 1.00 94.75 129 ILE A N 1
ATOM 971 C CA . ILE A 1 129 ? -1.909 -3.938 -16.332 1.00 94.75 129 ILE A CA 1
ATOM 972 C C . ILE A 1 129 ? -1.260 -4.501 -15.095 1.00 94.75 129 ILE A C 1
ATOM 974 O O . ILE A 1 129 ? -0.156 -5.034 -15.162 1.00 94.75 129 ILE A O 1
ATOM 978 N N . ARG A 1 130 ? -1.942 -4.354 -13.972 1.00 95.12 130 ARG A N 1
ATOM 979 C CA . ARG A 1 130 ? -1.499 -4.813 -12.669 1.00 95.12 130 ARG A CA 1
ATOM 980 C C . ARG A 1 130 ? -2.606 -5.640 -12.060 1.00 95.12 130 ARG A C 1
ATOM 982 O O . ARG A 1 130 ? -3.709 -5.138 -11.900 1.00 95.12 130 ARG A O 1
ATOM 989 N N . GLY A 1 131 ? -2.338 -6.881 -11.696 1.00 94.62 131 GLY A N 1
ATOM 990 C CA . GLY A 1 131 ? -3.371 -7.763 -11.159 1.00 94.62 131 GLY A CA 1
ATOM 991 C C . GLY A 1 131 ? -2.808 -9.091 -10.692 1.00 94.62 131 GLY A C 1
ATOM 992 O O . GLY A 1 131 ? -1.608 -9.319 -10.766 1.00 94.62 131 GLY A O 1
ATOM 993 N N . VAL A 1 132 ? -3.672 -9.968 -10.200 1.00 95.06 132 VAL A N 1
ATOM 994 C CA . VAL A 1 132 ? -3.297 -11.334 -9.811 1.00 95.06 132 VAL A CA 1
ATOM 995 C C . VAL A 1 132 ? -3.820 -12.334 -10.838 1.00 95.06 132 VAL A C 1
ATOM 997 O O . VAL A 1 132 ? -4.833 -12.092 -11.495 1.00 95.06 132 VAL A O 1
ATOM 1000 N N . THR A 1 133 ? -3.128 -13.456 -11.000 1.00 93.50 133 THR A N 1
ATOM 1001 C CA . THR A 1 133 ? -3.512 -14.533 -11.930 1.00 93.50 133 THR A CA 1
ATOM 1002 C C . THR A 1 133 ? -4.451 -15.564 -11.298 1.00 93.50 133 THR A C 1
ATOM 1004 O O . THR A 1 133 ? -5.032 -16.382 -12.006 1.00 93.50 133 THR A O 1
ATOM 1007 N N . ALA A 1 134 ? -4.647 -15.497 -9.982 1.00 94.38 134 ALA A N 1
ATOM 1008 C CA . ALA A 1 134 ? -5.607 -16.289 -9.226 1.00 94.38 134 ALA A CA 1
ATOM 1009 C C . ALA A 1 134 ? -6.099 -15.487 -8.005 1.00 94.38 134 ALA A C 1
ATOM 1011 O O . ALA A 1 134 ? -5.476 -14.476 -7.670 1.00 94.38 134 ALA A O 1
ATOM 1012 N N . PRO A 1 135 ? -7.200 -15.867 -7.328 1.00 96.69 135 PRO A N 1
ATOM 1013 C CA . PRO A 1 135 ? -7.576 -15.213 -6.082 1.00 96.69 135 PRO A CA 1
ATOM 1014 C C . PRO A 1 135 ? -6.450 -15.349 -5.059 1.00 96.69 135 PRO A C 1
ATOM 1016 O O . PRO A 1 135 ? -5.997 -16.459 -4.777 1.00 96.69 135 PRO A O 1
ATOM 1019 N N . THR A 1 136 ? -6.026 -14.229 -4.478 1.00 97.56 136 THR A N 1
ATOM 1020 C CA . THR A 1 136 ? -4.879 -14.200 -3.565 1.00 97.56 136 THR A CA 1
ATOM 1021 C C . THR A 1 136 ? -5.252 -13.542 -2.250 1.00 97.56 136 THR A C 1
ATOM 1023 O O . THR A 1 136 ? -5.887 -12.493 -2.233 1.00 97.56 136 THR A O 1
ATOM 1026 N N . VAL A 1 137 ? -4.836 -14.129 -1.134 1.00 97.75 137 VAL A N 1
ATOM 1027 C CA . VAL A 1 137 ? -4.984 -13.557 0.204 1.00 97.75 137 VAL A CA 1
ATOM 1028 C C . VAL A 1 137 ? -3.600 -13.249 0.774 1.00 97.75 137 VAL A C 1
ATOM 1030 O O . VAL A 1 137 ? -2.717 -14.105 0.773 1.00 97.75 137 VAL A O 1
ATOM 1033 N N . ASN A 1 138 ? -3.399 -12.032 1.277 1.00 96.25 138 ASN A N 1
ATOM 1034 C CA . ASN A 1 138 ? -2.145 -11.620 1.907 1.00 96.25 138 ASN A CA 1
ATOM 1035 C C . ASN A 1 138 ? -2.362 -10.855 3.221 1.00 96.25 138 ASN A C 1
ATOM 1037 O O . ASN A 1 138 ? -3.469 -10.427 3.540 1.00 96.25 138 ASN A O 1
ATOM 1041 N N . ASP A 1 139 ? -1.297 -10.668 4.003 1.00 94.31 139 ASP A N 1
ATOM 1042 C CA . ASP A 1 139 ? -1.297 -9.798 5.192 1.00 94.31 139 ASP A CA 1
ATOM 1043 C C . ASP A 1 139 ? -0.630 -8.436 4.942 1.00 94.31 139 ASP A C 1
ATOM 1045 O O . ASP A 1 139 ? -0.388 -7.668 5.884 1.00 94.31 139 ASP A O 1
ATOM 1049 N N . GLY A 1 140 ? -0.321 -8.154 3.674 1.00 89.12 140 GLY A N 1
ATOM 1050 C CA . GLY A 1 140 ? 0.297 -6.926 3.206 1.00 89.12 140 GLY A CA 1
ATOM 1051 C C . GLY A 1 140 ? -0.581 -5.695 3.422 1.00 89.12 140 GLY A C 1
ATOM 1052 O O . GLY A 1 140 ? -1.808 -5.760 3.456 1.00 89.12 140 GLY A O 1
ATOM 1053 N N . SER A 1 141 ? 0.068 -4.543 3.561 1.00 87.12 141 SER A N 1
ATOM 1054 C CA . SER A 1 141 ? -0.597 -3.238 3.659 1.00 87.12 141 SER A CA 1
ATOM 1055 C C . SER A 1 141 ? -0.786 -2.553 2.303 1.00 87.12 141 SER A C 1
ATOM 1057 O O . SER A 1 141 ? -1.249 -1.418 2.276 1.00 87.12 141 SER A O 1
ATOM 1059 N N . GLY A 1 142 ? -0.387 -3.199 1.199 1.00 86.75 142 GLY A N 1
ATOM 1060 C CA . GLY A 1 142 ? -0.566 -2.675 -0.152 1.00 86.75 142 GLY A CA 1
ATOM 1061 C C . GLY A 1 142 ? -2.048 -2.601 -0.492 1.00 86.75 142 GLY A C 1
ATOM 1062 O O . GLY A 1 142 ? -2.698 -3.635 -0.660 1.00 86.75 142 GLY A O 1
ATOM 1063 N N . LEU A 1 143 ? -2.576 -1.383 -0.557 1.00 91.94 143 LEU A N 1
ATOM 1064 C CA . LEU A 1 143 ? -3.976 -1.121 -0.842 1.00 91.94 143 LEU A CA 1
ATOM 1065 C C . LEU A 1 143 ? -4.059 0.019 -1.847 1.00 91.94 143 LEU A C 1
ATOM 1067 O O . LEU A 1 143 ? -3.497 1.085 -1.608 1.00 91.94 143 LEU A O 1
ATOM 1071 N N . MET A 1 144 ? -4.734 -0.235 -2.964 1.00 89.69 144 MET A N 1
ATOM 1072 C CA . MET A 1 144 ? -4.956 0.752 -4.014 1.00 89.69 144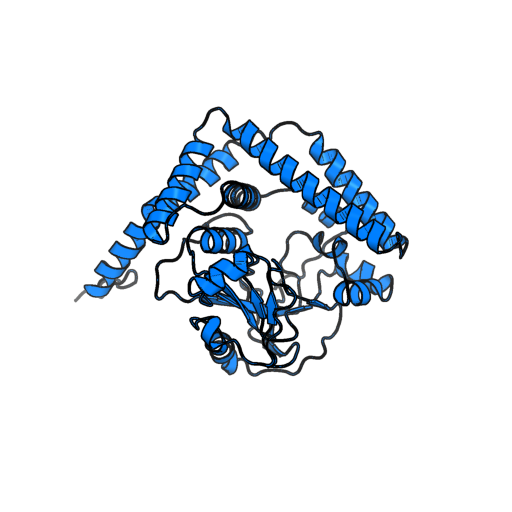 MET A CA 1
ATOM 1073 C C . MET A 1 144 ? -6.440 0.833 -4.339 1.00 89.69 144 MET A C 1
ATOM 1075 O O . MET A 1 144 ? -7.087 -0.157 -4.678 1.00 89.69 144 MET A O 1
ATOM 1079 N N . SER A 1 145 ? -6.993 2.027 -4.168 1.00 88.88 145 SER A N 1
ATOM 1080 C CA . SER A 1 145 ? -8.435 2.228 -4.001 1.00 88.88 145 SER A CA 1
ATOM 1081 C C . SER A 1 145 ? -9.250 2.396 -5.297 1.00 88.88 145 SER A C 1
ATOM 1083 O O . SER A 1 145 ? -10.340 2.957 -5.241 1.00 88.88 145 SER A O 1
ATOM 1085 N N . TYR A 1 146 ? -8.799 1.854 -6.441 1.00 88.19 146 TYR A N 1
ATOM 1086 C CA . TYR A 1 146 ? -9.559 1.922 -7.709 1.00 88.19 146 TYR A CA 1
ATOM 1087 C C . TYR A 1 146 ? -10.918 1.225 -7.624 1.00 88.19 146 TYR A C 1
ATOM 1089 O O . TYR A 1 146 ? -11.945 1.755 -8.037 1.00 88.19 146 TYR A O 1
ATOM 1097 N N . CYS A 1 147 ? -10.923 0.001 -7.093 1.00 93.62 147 CYS A N 1
ATOM 1098 C CA . CYS A 1 147 ? -12.124 -0.795 -6.888 1.00 93.62 147 CYS A CA 1
ATOM 1099 C C . CYS A 1 147 ? -11.911 -1.697 -5.671 1.00 93.62 147 CYS A C 1
ATOM 1101 O O . CYS A 1 147 ? -11.184 -2.693 -5.725 1.00 93.62 147 CYS A O 1
ATOM 1103 N N . LEU A 1 148 ? -12.501 -1.282 -4.550 1.00 95.12 148 LEU A N 1
ATOM 1104 C CA . LEU A 1 148 ? -12.233 -1.817 -3.223 1.00 95.12 148 LEU A CA 1
ATOM 1105 C C . LEU A 1 148 ? -13.538 -2.244 -2.543 1.00 95.12 148 LEU A C 1
ATOM 1107 O O . LEU A 1 148 ? -14.456 -1.444 -2.371 1.00 95.12 148 LEU A O 1
ATOM 1111 N N . GLY A 1 149 ? -13.583 -3.491 -2.087 1.00 96.81 149 GLY A N 1
ATOM 1112 C CA . GLY A 1 149 ? -14.585 -3.990 -1.155 1.00 96.81 149 GLY A CA 1
ATOM 1113 C C . GLY A 1 149 ? -14.050 -3.921 0.272 1.00 96.81 149 GLY A C 1
ATOM 1114 O O . GLY A 1 149 ? -12.927 -4.359 0.528 1.00 96.81 149 GLY A O 1
ATOM 1115 N N . ILE A 1 150 ? -14.848 -3.395 1.202 1.00 97.44 150 ILE A N 1
ATOM 1116 C CA . ILE A 1 150 ? -14.484 -3.250 2.617 1.00 97.44 150 ILE A CA 1
ATOM 1117 C C . ILE A 1 150 ? -15.560 -3.897 3.491 1.00 97.44 150 ILE A C 1
ATOM 1119 O O . ILE A 1 150 ? -16.737 -3.548 3.405 1.00 97.44 150 ILE A O 1
ATOM 1123 N N . ASP A 1 151 ? -15.153 -4.804 4.376 1.00 97.50 151 ASP A N 1
ATOM 1124 C CA . ASP A 1 151 ? -16.028 -5.395 5.383 1.00 97.50 151 ASP A CA 1
ATOM 1125 C C . ASP A 1 151 ? -16.154 -4.461 6.595 1.00 97.50 151 ASP A C 1
ATOM 1127 O O . ASP A 1 151 ? -15.284 -4.406 7.462 1.00 97.50 151 ASP A O 1
ATOM 1131 N N . THR A 1 152 ? -17.260 -3.718 6.653 1.00 96.00 152 THR A N 1
ATOM 1132 C CA . THR A 1 152 ? -17.527 -2.695 7.681 1.00 96.00 152 THR A CA 1
ATOM 1133 C C . THR A 1 152 ? -18.345 -3.207 8.871 1.00 96.00 152 THR A C 1
ATOM 1135 O O . THR A 1 152 ? -18.848 -2.413 9.673 1.00 96.00 152 THR A O 1
ATOM 1138 N N . ARG A 1 153 ? -18.500 -4.534 9.013 1.00 95.19 153 ARG A N 1
ATOM 1139 C CA . ARG A 1 153 ? -19.230 -5.137 10.145 1.00 95.19 153 ARG A CA 1
ATOM 1140 C C . ARG A 1 153 ? -18.566 -4.836 11.486 1.00 95.19 153 ARG A C 1
ATOM 1142 O O . ARG A 1 153 ? -19.253 -4.676 12.493 1.00 95.19 153 ARG A O 1
ATOM 1149 N N . GLU A 1 154 ? -17.245 -4.705 11.491 1.00 95.69 154 GLU A N 1
ATOM 1150 C CA . GLU A 1 154 ? -16.465 -4.339 12.669 1.00 95.69 154 GLU A CA 1
ATOM 1151 C C . GLU A 1 154 ? -15.815 -2.956 12.527 1.00 95.69 154 GLU A C 1
ATOM 1153 O O . GLU A 1 154 ? -15.852 -2.329 11.470 1.00 95.69 154 GLU A O 1
ATOM 1158 N N . LEU A 1 155 ? -15.259 -2.435 13.625 1.00 97.81 155 LEU A N 1
ATOM 1159 C CA . LEU A 1 155 ? -14.610 -1.125 13.630 1.00 97.81 155 LEU A CA 1
ATOM 1160 C C . LEU A 1 155 ? -13.312 -1.159 12.805 1.00 97.81 155 LEU A C 1
ATOM 1162 O O . LEU A 1 155 ? -12.421 -1.970 13.072 1.00 97.81 155 LEU A O 1
ATOM 1166 N N . LEU A 1 156 ? -13.200 -0.236 11.848 1.00 98.00 156 LEU A N 1
ATOM 1167 C CA . LEU A 1 156 ? -12.038 -0.033 10.976 1.00 98.00 156 LEU A CA 1
ATOM 1168 C C . LEU A 1 156 ? -11.420 1.347 11.227 1.00 98.00 156 LEU A C 1
ATOM 1170 O O . LEU A 1 156 ? -12.157 2.243 11.638 1.00 98.00 156 LEU A O 1
ATOM 1174 N N . PRO A 1 157 ? -10.107 1.543 11.012 1.00 97.94 157 PRO A N 1
ATOM 1175 C CA . PRO A 1 157 ? -9.487 2.857 11.142 1.00 97.94 157 PRO A CA 1
ATOM 1176 C C . PRO A 1 157 ? -10.003 3.814 10.051 1.00 97.94 157 PRO A C 1
ATOM 1178 O O . PRO A 1 157 ? -10.498 3.360 9.021 1.00 97.94 157 PRO A O 1
ATOM 1181 N N . PRO A 1 158 ? -9.903 5.135 10.245 1.00 97.56 158 PRO A N 1
ATOM 1182 C CA . PRO A 1 158 ? -10.265 6.099 9.218 1.00 97.56 158 PRO A CA 1
ATOM 1183 C C . PRO A 1 158 ? -9.188 6.184 8.130 1.00 97.56 158 PRO A C 1
ATOM 1185 O O . PRO A 1 158 ? -8.007 5.961 8.389 1.00 97.56 158 PRO A O 1
ATOM 1188 N N . VAL A 1 159 ? -9.588 6.573 6.921 1.00 96.81 159 VAL A N 1
ATOM 1189 C CA . VAL A 1 159 ? -8.658 7.006 5.865 1.00 96.81 159 VAL A CA 1
ATOM 1190 C C . VAL A 1 159 ? -8.190 8.433 6.193 1.00 96.81 159 VAL A C 1
ATOM 1192 O O . VAL A 1 159 ? -9.027 9.248 6.599 1.00 96.81 159 VAL A O 1
ATOM 1195 N N . PRO A 1 160 ? -6.897 8.788 6.042 1.00 96.06 160 PRO A N 1
ATOM 1196 C CA . PRO A 1 160 ? -6.472 10.181 6.136 1.00 96.06 160 PRO A CA 1
ATOM 1197 C C . PRO A 1 160 ? -7.254 11.049 5.136 1.00 96.06 160 PRO A C 1
ATOM 1199 O O . PRO A 1 160 ? -7.301 10.715 3.954 1.00 96.06 160 PRO A O 1
ATOM 1202 N N . PRO A 1 161 ? -7.860 12.166 5.570 1.00 90.44 161 PRO A N 1
ATOM 1203 C CA . PRO A 1 161 ? -8.753 12.947 4.713 1.00 90.44 161 PRO A CA 1
ATOM 1204 C C . PRO A 1 161 ? -8.018 13.828 3.691 1.00 90.44 161 PRO A C 1
ATOM 1206 O O . PRO A 1 161 ? -8.661 14.444 2.847 1.00 90.44 161 PRO A O 1
ATOM 1209 N N . VAL A 1 162 ? -6.693 13.951 3.800 1.00 93.62 162 VAL A N 1
ATOM 1210 C CA . VAL A 1 162 ? -5.876 14.873 3.003 1.00 93.62 162 VAL A CA 1
ATOM 1211 C C . VAL A 1 162 ? -4.581 14.208 2.548 1.00 93.62 162 VAL A C 1
ATOM 1213 O O . VAL A 1 162 ? -4.113 13.251 3.170 1.00 93.62 162 VAL A O 1
ATOM 1216 N N . ALA A 1 163 ? -3.989 14.796 1.505 1.00 93.56 163 ALA A N 1
ATOM 1217 C CA . ALA A 1 163 ? -2.800 14.330 0.794 1.00 93.56 163 ALA A CA 1
ATOM 1218 C C . ALA A 1 163 ? -2.996 13.004 0.033 1.00 93.56 163 ALA A C 1
ATOM 1220 O O . ALA A 1 163 ? -3.923 12.234 0.280 1.00 93.56 163 ALA A O 1
ATOM 1221 N N . ARG A 1 164 ? -2.108 12.748 -0.934 1.00 92.75 164 ARG A N 1
ATOM 1222 C CA . ARG A 1 164 ? -2.094 11.505 -1.721 1.00 92.75 164 ARG A CA 1
ATOM 1223 C C . ARG A 1 164 ? -1.725 10.301 -0.849 1.00 92.75 164 ARG A C 1
ATOM 1225 O O . ARG A 1 164 ? -1.232 10.500 0.250 1.00 92.75 164 ARG A O 1
ATOM 1232 N N . ASN A 1 165 ? -1.918 9.069 -1.323 1.00 94.69 165 ASN A N 1
ATOM 1233 C CA . ASN A 1 165 ? -1.540 7.832 -0.624 1.00 94.69 165 ASN A CA 1
ATOM 1234 C C . ASN A 1 165 ? -2.308 7.611 0.700 1.00 94.69 165 ASN A C 1
ATOM 1236 O O . ASN A 1 165 ? -1.808 7.012 1.653 1.00 94.69 165 ASN A O 1
ATOM 1240 N N . GLY A 1 166 ? -3.540 8.128 0.785 1.00 96.56 166 GLY A N 1
ATOM 1241 C CA . GLY A 1 166 ? -4.417 7.887 1.935 1.00 96.56 166 GLY A CA 1
ATOM 1242 C C . GLY A 1 166 ? -4.845 6.419 2.045 1.00 96.56 166 GLY A C 1
ATOM 1243 O O . GLY A 1 166 ? -4.983 5.892 3.146 1.00 96.56 166 GLY A O 1
ATOM 1244 N N . ASP A 1 167 ? -4.988 5.733 0.915 1.00 95.50 167 ASP A N 1
ATOM 1245 C CA . ASP A 1 167 ? -5.286 4.306 0.826 1.00 95.50 167 ASP A CA 1
ATOM 1246 C C . ASP A 1 167 ? -4.135 3.423 1.331 1.00 95.50 167 ASP A C 1
ATOM 1248 O O . ASP A 1 167 ? -4.377 2.503 2.117 1.00 95.50 167 ASP A O 1
ATOM 1252 N N . GLY A 1 168 ? -2.883 3.753 1.002 1.00 95.69 168 GLY A N 1
ATOM 1253 C CA . GLY A 1 168 ? -1.714 3.076 1.572 1.00 95.69 168 GLY A CA 1
ATOM 1254 C C . GLY A 1 168 ? -1.616 3.239 3.094 1.00 95.69 168 GLY A C 1
ATOM 1255 O O . GLY A 1 168 ? -1.370 2.268 3.818 1.00 95.69 168 GLY A O 1
ATOM 1256 N N . VAL A 1 169 ? -1.883 4.443 3.616 1.00 97.69 169 VAL A N 1
ATOM 1257 C CA . VAL A 1 169 ? -1.950 4.680 5.071 1.00 97.69 169 VAL A CA 1
ATOM 1258 C C . VAL A 1 169 ? -3.113 3.920 5.711 1.00 97.69 169 VAL A C 1
ATOM 1260 O O . VAL A 1 169 ? -2.949 3.350 6.792 1.00 97.69 169 VAL A O 1
ATOM 1263 N N . PHE A 1 170 ? -4.270 3.856 5.050 1.00 97.75 170 PHE A N 1
ATOM 1264 C CA . PHE A 1 170 ? -5.408 3.066 5.513 1.00 97.75 170 PHE A CA 1
ATOM 1265 C C . PHE A 1 170 ? -5.064 1.571 5.593 1.00 97.75 170 PHE A C 1
ATOM 1267 O O . PHE A 1 170 ? -5.329 0.943 6.619 1.00 97.75 170 PHE A O 1
ATOM 1274 N N . GLY A 1 171 ? -4.388 1.012 4.583 1.00 96.88 171 GLY A N 1
ATOM 1275 C CA . GLY A 1 171 ? -3.898 -0.372 4.597 1.00 96.88 171 GLY A CA 1
ATOM 1276 C C . GLY A 1 171 ? -2.911 -0.652 5.738 1.00 96.88 171 GLY A C 1
ATOM 1277 O O . GLY A 1 171 ? -2.996 -1.683 6.413 1.00 96.88 171 GLY A O 1
ATOM 1278 N N . LEU A 1 172 ? -2.001 0.285 6.023 1.00 97.44 172 LEU A N 1
ATOM 1279 C CA . LEU A 1 172 ? -1.081 0.197 7.164 1.00 97.44 172 LEU A CA 1
ATOM 1280 C C . LEU A 1 172 ? -1.816 0.255 8.509 1.00 97.44 172 LEU A C 1
ATOM 1282 O O . LEU A 1 172 ? -1.548 -0.562 9.393 1.00 97.44 172 LEU A O 1
ATOM 1286 N N . ALA A 1 173 ? -2.765 1.180 8.655 1.00 97.88 173 ALA A N 1
ATOM 1287 C CA . ALA A 1 173 ? -3.569 1.319 9.863 1.00 97.88 173 ALA A CA 1
ATOM 1288 C C . ALA A 1 173 ? -4.456 0.087 10.100 1.00 97.88 173 ALA A C 1
ATOM 1290 O O . ALA A 1 173 ? -4.573 -0.363 11.238 1.00 97.88 173 ALA A O 1
ATOM 1291 N N . LEU A 1 174 ? -5.032 -0.502 9.045 1.00 97.06 174 LEU A N 1
ATOM 1292 C CA . LEU A 1 174 ? -5.759 -1.770 9.123 1.00 97.06 174 LEU A CA 1
ATOM 1293 C C . LEU A 1 174 ? -4.850 -2.873 9.659 1.00 97.06 174 LEU A C 1
ATOM 1295 O O . LEU A 1 174 ? -5.161 -3.488 10.675 1.00 97.06 174 LEU A O 1
ATOM 1299 N N . ARG A 1 175 ? -3.683 -3.072 9.034 1.00 95.75 175 ARG A N 1
ATOM 1300 C CA . ARG A 1 175 ? -2.722 -4.107 9.440 1.00 95.75 175 ARG A CA 1
ATOM 1301 C C . ARG A 1 175 ? -2.254 -3.952 10.891 1.00 95.75 175 ARG A C 1
ATOM 1303 O O . ARG A 1 175 ? -1.934 -4.968 11.517 1.00 95.75 175 ARG A O 1
ATOM 1310 N N . ALA A 1 176 ? -2.170 -2.717 11.390 1.00 96.56 176 ALA A N 1
ATOM 1311 C CA . ALA A 1 176 ? -1.792 -2.402 12.764 1.00 96.56 176 ALA A CA 1
ATOM 1312 C C . ALA A 1 176 ? -2.949 -2.618 13.754 1.00 96.56 176 ALA A C 1
ATOM 1314 O O . ALA A 1 176 ? -2.755 -3.271 14.775 1.00 96.56 176 ALA A O 1
ATOM 1315 N N . CYS A 1 177 ? -4.145 -2.107 13.455 1.00 97.44 177 CYS A N 1
ATOM 1316 C CA . CYS A 1 177 ? -5.272 -2.075 14.393 1.00 97.44 177 CYS A CA 1
ATOM 1317 C C . CYS A 1 177 ? -6.162 -3.327 14.364 1.00 97.44 177 CYS A C 1
ATOM 1319 O O . CYS A 1 177 ? -6.989 -3.501 15.256 1.00 97.44 177 CYS A O 1
ATOM 1321 N N . ARG A 1 178 ? -6.024 -4.194 13.354 1.00 95.81 178 ARG A N 1
ATOM 1322 C CA . ARG A 1 178 ? -6.797 -5.435 13.202 1.00 95.81 178 ARG A CA 1
ATOM 1323 C C . ARG A 1 178 ? -5.878 -6.648 13.275 1.00 95.81 178 ARG A C 1
ATOM 1325 O O . ARG A 1 178 ? -5.172 -6.979 12.319 1.00 95.81 178 ARG A O 1
ATOM 1332 N N . ALA A 1 179 ? -5.902 -7.335 14.416 1.00 94.69 179 ALA A N 1
ATOM 1333 C CA . ALA A 1 179 ? -5.119 -8.553 14.623 1.00 94.69 179 ALA A CA 1
ATOM 1334 C C . ALA A 1 179 ? -5.466 -9.658 13.609 1.00 94.69 179 ALA A C 1
ATOM 1336 O O . ALA A 1 179 ? -4.578 -10.414 13.222 1.00 94.69 179 ALA A O 1
ATOM 1337 N N . ASP A 1 180 ? -6.711 -9.690 13.136 1.00 95.88 180 ASP A N 1
ATOM 1338 C CA . ASP A 1 180 ? -7.278 -10.654 12.194 1.00 95.88 180 ASP A CA 1
ATOM 1339 C C . ASP A 1 180 ? -7.234 -10.201 10.720 1.00 95.88 180 ASP A C 1
ATOM 1341 O O . ASP A 1 180 ? -7.791 -10.878 9.863 1.00 95.88 180 ASP A O 1
ATOM 1345 N N . TYR A 1 181 ? -6.573 -9.086 10.390 1.00 96.31 181 TYR A N 1
ATOM 1346 C CA . TYR A 1 181 ? -6.584 -8.540 9.027 1.00 96.31 181 TYR A CA 1
ATOM 1347 C C . TYR A 1 181 ? -5.891 -9.426 7.983 1.00 96.31 181 TYR A C 1
ATOM 1349 O O . TYR A 1 181 ? -4.680 -9.660 8.046 1.00 96.31 181 TYR A O 1
ATOM 1357 N N . ALA A 1 182 ? -6.630 -9.791 6.943 1.00 97.56 182 ALA A N 1
ATOM 1358 C CA . ALA A 1 182 ? -6.093 -10.189 5.652 1.00 97.56 182 ALA A CA 1
ATOM 1359 C C . ALA A 1 182 ? -6.718 -9.342 4.529 1.00 97.56 182 ALA A C 1
ATOM 1361 O O . ALA A 1 182 ? -7.888 -8.957 4.603 1.00 97.56 182 ALA A O 1
ATOM 1362 N N . GLY A 1 183 ? -5.928 -9.058 3.497 1.00 97.56 183 GLY A N 1
ATOM 1363 C CA . GLY A 1 183 ? -6.374 -8.455 2.246 1.00 97.56 183 GLY A CA 1
ATOM 1364 C C . GLY A 1 183 ? -6.593 -9.527 1.181 1.00 97.56 183 GLY A C 1
ATOM 1365 O O . GLY A 1 183 ? -5.868 -10.518 1.130 1.00 97.56 183 GLY A O 1
ATOM 1366 N N . GLY A 1 184 ? -7.611 -9.344 0.348 1.00 97.31 184 GLY A N 1
ATOM 1367 C CA . GLY A 1 184 ? -7.926 -10.198 -0.791 1.00 97.31 184 GLY A CA 1
ATOM 1368 C C . GLY A 1 184 ? -7.656 -9.488 -2.116 1.00 97.31 184 GLY A C 1
ATOM 1369 O O . GLY A 1 184 ? -7.940 -8.303 -2.269 1.00 97.31 184 GLY A O 1
ATOM 1370 N N . TRP A 1 185 ? -7.155 -10.228 -3.091 1.00 97.31 185 TRP A N 1
ATOM 1371 C CA . TRP A 1 185 ? -6.926 -9.787 -4.458 1.00 97.31 185 TRP A CA 1
ATOM 1372 C C . TRP A 1 185 ? -7.712 -10.687 -5.394 1.00 97.31 185 TRP A C 1
ATOM 1374 O O . TRP A 1 185 ? -7.695 -11.912 -5.253 1.00 97.31 185 TRP A O 1
ATOM 1384 N N . LEU A 1 186 ? -8.424 -10.074 -6.329 1.00 96.12 186 LEU A N 1
ATOM 1385 C CA . LEU A 1 186 ? -9.300 -10.775 -7.256 1.00 96.12 186 LEU A CA 1
ATOM 1386 C C . LEU A 1 186 ? -8.639 -10.817 -8.641 1.00 96.12 186 LEU A C 1
ATOM 1388 O O . LEU A 1 186 ? -8.057 -9.808 -9.046 1.00 96.12 186 LEU A O 1
ATOM 1392 N N . PRO A 1 187 ? -8.726 -11.940 -9.382 1.00 95.38 187 PRO A N 1
ATOM 1393 C CA . PRO A 1 187 ? -8.099 -12.106 -10.697 1.00 95.38 187 PRO A CA 1
ATOM 1394 C C . PRO A 1 187 ? -8.904 -11.403 -11.801 1.00 95.38 187 PRO A C 1
ATOM 1396 O O . PRO A 1 187 ? -9.249 -11.976 -12.835 1.00 95.38 187 PRO A O 1
ATOM 1399 N N . VAL A 1 188 ? -9.253 -10.147 -11.546 1.00 94.50 188 VAL A N 1
ATOM 1400 C CA . VAL A 1 188 ? -9.997 -9.262 -12.428 1.00 94.50 188 VAL A CA 1
ATOM 1401 C C . VAL A 1 188 ? -9.462 -7.847 -12.250 1.00 94.50 188 VAL A C 1
ATOM 1403 O O . VAL A 1 188 ? -9.186 -7.403 -11.136 1.00 94.50 188 VAL A O 1
ATOM 1406 N N . THR A 1 189 ? -9.292 -7.143 -13.360 1.00 94.50 189 THR A N 1
ATOM 1407 C CA . THR A 1 189 ? -8.873 -5.745 -13.405 1.00 94.50 189 THR A CA 1
ATOM 1408 C C . THR A 1 189 ? -10.042 -4.842 -13.741 1.00 94.50 189 THR A C 1
ATOM 1410 O O . THR A 1 189 ? -10.895 -5.224 -14.546 1.00 94.50 189 THR A O 1
ATOM 1413 N N . ILE A 1 190 ? -10.025 -3.631 -13.194 1.00 94.44 190 ILE A N 1
ATOM 1414 C CA . ILE A 1 190 ? -10.876 -2.525 -13.627 1.00 94.44 190 ILE A CA 1
ATOM 1415 C C . ILE A 1 190 ? -10.091 -1.574 -14.534 1.00 94.44 190 ILE A C 1
ATOM 1417 O O . ILE A 1 190 ? -8.883 -1.389 -14.358 1.00 94.44 190 ILE A O 1
ATOM 1421 N N . ARG A 1 191 ? -10.759 -0.978 -15.522 1.00 94.06 191 ARG A N 1
ATOM 1422 C CA . ARG A 1 191 ? -10.127 0.015 -16.389 1.00 94.06 191 ARG A CA 1
ATOM 1423 C C . ARG A 1 191 ? -9.919 1.335 -15.650 1.00 94.06 191 ARG A C 1
ATOM 1425 O O . ARG A 1 191 ? -10.845 1.870 -15.047 1.00 94.06 191 ARG A O 1
ATOM 1432 N N . HIS A 1 192 ? -8.714 1.875 -15.771 1.00 94.31 192 HIS A N 1
ATOM 1433 C CA . HIS A 1 192 ? -8.333 3.181 -15.248 1.00 94.31 192 HIS A CA 1
ATOM 1434 C C . HIS A 1 192 ? -7.764 4.032 -16.388 1.00 94.31 192 HIS A C 1
ATOM 1436 O O . HIS A 1 192 ? -6.680 3.772 -16.914 1.00 94.31 192 HIS A O 1
ATOM 1442 N N . GLU A 1 193 ? -8.542 5.015 -16.819 1.00 93.56 193 GLU A N 1
ATOM 1443 C CA . GLU A 1 193 ? -8.267 5.877 -17.961 1.00 93.56 193 GLU A CA 1
ATOM 1444 C C . GLU A 1 193 ? -8.562 7.326 -17.561 1.00 93.56 193 GLU A C 1
ATOM 1446 O O . GLU A 1 193 ? -9.719 7.749 -17.609 1.00 93.56 193 GLU A O 1
ATOM 1451 N N . PRO A 1 194 ? -7.532 8.086 -17.155 1.00 90.75 194 PRO A N 1
ATOM 1452 C CA . PRO A 1 194 ? -7.719 9.474 -16.786 1.00 90.75 194 PRO A CA 1
ATOM 1453 C C . PRO A 1 194 ? -8.274 10.319 -17.927 1.00 90.75 194 PRO A C 1
ATOM 1455 O O . PRO A 1 194 ? -7.909 10.112 -19.086 1.00 90.75 194 PRO A O 1
ATOM 1458 N N . VAL A 1 195 ? -9.123 11.298 -17.591 1.00 89.88 195 VAL A N 1
ATOM 1459 C CA . VAL A 1 195 ? -9.739 12.200 -18.585 1.00 89.88 195 VAL A CA 1
ATOM 1460 C C . VAL A 1 195 ? -8.666 12.901 -19.419 1.00 89.88 195 VAL A C 1
ATOM 1462 O O . VAL A 1 195 ? -8.752 12.962 -20.646 1.00 89.88 195 VAL A O 1
ATOM 1465 N N . GLU A 1 196 ? -7.629 13.399 -18.746 1.00 90.50 196 GLU A N 1
ATOM 1466 C CA . GLU A 1 196 ? -6.432 13.929 -19.382 1.00 90.50 196 GLU A CA 1
ATOM 1467 C C . GLU A 1 196 ? -5.319 12.891 -19.335 1.00 90.50 196 GLU A C 1
ATOM 1469 O O . GLU A 1 196 ? -4.953 12.383 -18.271 1.00 90.50 196 GLU A O 1
ATOM 1474 N N . ARG A 1 197 ? -4.737 12.604 -20.502 1.00 88.25 197 ARG A N 1
ATOM 1475 C CA . ARG A 1 197 ? -3.619 11.672 -20.599 1.00 88.25 197 ARG A CA 1
ATOM 1476 C C . ARG A 1 197 ? -2.455 12.174 -19.748 1.00 88.25 197 ARG A C 1
ATOM 1478 O O . ARG A 1 197 ? -1.893 13.236 -20.004 1.00 88.25 197 ARG A O 1
ATOM 1485 N N . ARG A 1 198 ? -2.067 11.360 -18.770 1.00 90.31 198 ARG A N 1
ATOM 1486 C CA . ARG A 1 198 ? -0.879 11.592 -17.951 1.00 90.31 198 ARG A CA 1
ATOM 1487 C C . ARG A 1 198 ? 0.344 11.079 -18.692 1.00 90.31 198 ARG A C 1
ATOM 1489 O O . ARG A 1 198 ? 0.341 9.972 -19.226 1.00 90.31 198 ARG A O 1
ATOM 1496 N N . GLU A 1 199 ? 1.399 11.874 -18.679 1.00 89.19 199 GLU A N 1
ATOM 1497 C CA . GLU A 1 199 ? 2.712 11.478 -19.174 1.00 89.19 199 GLU A CA 1
ATOM 1498 C C . GLU A 1 199 ? 3.730 11.575 -18.043 1.00 89.19 199 GLU A C 1
ATOM 1500 O O . GLU A 1 199 ? 3.550 12.314 -17.071 1.00 89.19 199 GLU A O 1
ATOM 1505 N N . SER A 1 200 ? 4.795 10.789 -18.139 1.00 89.81 200 SER A N 1
ATOM 1506 C CA . SER A 1 200 ? 5.924 10.890 -17.221 1.00 89.81 200 SER A CA 1
ATOM 1507 C C . SER A 1 200 ? 7.244 10.826 -17.979 1.00 89.81 200 SER A C 1
ATOM 1509 O O . SER A 1 200 ? 7.302 10.751 -19.205 1.00 89.81 200 SER A O 1
ATOM 1511 N N . SER A 1 201 ? 8.328 10.925 -17.225 1.00 92.12 201 SER A N 1
ATOM 1512 C CA . SER A 1 201 ? 9.674 10.701 -17.720 1.00 92.12 201 SER A CA 1
ATOM 1513 C C . SER A 1 201 ? 10.432 9.859 -16.711 1.00 92.12 201 SER A C 1
ATOM 1515 O O . SER A 1 201 ? 10.118 9.837 -15.515 1.00 92.12 201 SER A O 1
ATOM 1517 N N . PHE A 1 202 ? 11.494 9.209 -17.174 1.00 92.19 202 PHE A N 1
ATOM 1518 C CA . PHE A 1 202 ? 12.377 8.496 -16.265 1.00 92.19 202 PHE A CA 1
ATOM 1519 C C . PHE A 1 202 ? 13.006 9.435 -15.217 1.00 92.19 202 PHE A C 1
ATOM 1521 O O . PHE A 1 202 ? 13.130 9.075 -14.051 1.00 92.19 202 PHE A O 1
ATOM 1528 N N . ALA A 1 203 ? 13.317 10.683 -15.585 1.00 91.50 203 ALA A N 1
ATOM 1529 C CA . ALA A 1 203 ? 13.816 11.685 -14.641 1.00 91.50 203 ALA A CA 1
ATOM 1530 C C . ALA A 1 203 ? 12.800 12.003 -13.526 1.00 91.50 203 ALA A C 1
ATOM 1532 O O . ALA A 1 203 ? 13.169 12.052 -12.353 1.00 91.50 203 ALA A O 1
ATOM 1533 N N . ALA A 1 204 ? 11.517 12.154 -13.872 1.00 90.88 204 ALA A N 1
ATOM 1534 C CA . ALA A 1 204 ? 10.452 12.325 -12.883 1.00 90.88 204 ALA A CA 1
ATOM 1535 C C . ALA A 1 204 ? 10.307 11.082 -11.987 1.00 90.88 204 ALA A C 1
ATOM 1537 O O . ALA A 1 204 ? 10.122 11.208 -10.778 1.00 90.88 204 ALA A O 1
ATOM 1538 N N . THR A 1 205 ? 10.466 9.885 -12.560 1.00 89.75 205 THR A N 1
ATOM 1539 C CA . THR A 1 205 ? 10.471 8.625 -11.802 1.00 89.75 205 THR A CA 1
ATOM 1540 C C . THR A 1 205 ? 11.592 8.588 -10.765 1.00 89.75 205 THR A C 1
ATOM 1542 O O . THR A 1 205 ? 11.324 8.262 -9.607 1.00 89.75 205 THR A O 1
ATOM 1545 N N . LEU A 1 206 ? 12.819 8.958 -11.154 1.00 92.19 206 LEU A N 1
ATOM 1546 C CA . LEU A 1 206 ? 13.964 9.035 -10.245 1.00 92.19 206 LEU A CA 1
ATOM 1547 C C . LEU A 1 206 ? 13.711 10.028 -9.108 1.00 92.19 206 LEU A C 1
ATOM 1549 O O . LEU A 1 206 ? 13.863 9.670 -7.946 1.00 92.19 206 LEU A O 1
ATOM 1553 N N . SER A 1 207 ? 13.237 11.237 -9.423 1.00 88.94 207 SER A N 1
ATOM 1554 C CA . SER A 1 207 ? 12.896 12.240 -8.403 1.00 88.94 207 SER A CA 1
ATOM 1555 C C . SER A 1 207 ? 11.811 11.742 -7.433 1.00 88.94 207 SER A C 1
ATOM 1557 O O . SER A 1 207 ? 11.854 12.012 -6.229 1.00 88.94 207 SER A O 1
ATOM 1559 N N . GLY A 1 208 ? 10.863 10.946 -7.932 1.00 89.19 208 GLY A N 1
ATOM 1560 C CA . GLY A 1 208 ? 9.826 10.314 -7.122 1.00 89.19 208 GLY A CA 1
ATOM 1561 C C . GLY A 1 208 ? 10.323 9.206 -6.183 1.00 89.19 208 GLY A C 1
ATOM 1562 O O . GLY A 1 208 ? 9.586 8.828 -5.281 1.00 89.19 208 GLY A O 1
ATOM 1563 N N . LEU A 1 209 ? 11.542 8.676 -6.353 1.00 88.81 209 LEU A N 1
ATOM 1564 C CA . LEU A 1 209 ? 12.120 7.700 -5.413 1.00 88.81 209 LEU A CA 1
ATOM 1565 C C . LEU A 1 209 ? 12.486 8.337 -4.068 1.00 88.81 209 LEU A C 1
ATOM 1567 O O . LEU A 1 209 ? 12.482 7.669 -3.034 1.00 88.81 209 LEU A O 1
ATOM 1571 N N . THR A 1 210 ? 12.839 9.621 -4.084 1.00 89.19 210 THR A N 1
ATOM 1572 C CA . THR A 1 210 ? 13.380 10.330 -2.918 1.00 89.19 210 THR A CA 1
ATOM 1573 C C . THR A 1 210 ? 12.398 11.343 -2.343 1.00 89.19 210 THR A C 1
ATOM 1575 O O . THR A 1 210 ? 12.491 11.661 -1.151 1.00 89.19 210 THR A O 1
ATOM 1578 N N . THR A 1 211 ? 11.429 11.791 -3.141 1.00 90.44 211 THR A N 1
ATOM 1579 C CA . THR A 1 211 ? 10.360 12.701 -2.719 1.00 90.44 211 THR A CA 1
ATOM 1580 C C . THR A 1 211 ? 9.287 11.951 -1.929 1.00 90.44 211 THR A C 1
ATOM 1582 O O . THR A 1 211 ? 8.741 10.960 -2.400 1.00 90.44 211 THR A O 1
ATOM 1585 N N . LEU A 1 212 ? 8.976 12.432 -0.723 1.00 92.31 212 LEU A N 1
ATOM 1586 C CA . LEU A 1 212 ? 7.946 11.868 0.153 1.00 92.31 212 LEU A CA 1
ATOM 1587 C C . LEU A 1 212 ? 6.886 12.930 0.452 1.00 92.31 212 LEU A C 1
ATOM 1589 O O . LEU A 1 212 ? 7.218 14.040 0.870 1.00 92.31 212 LEU A O 1
ATOM 1593 N N . GLY A 1 213 ? 5.616 12.580 0.269 1.00 93.12 213 GLY A N 1
ATOM 1594 C CA . GLY A 1 213 ? 4.484 13.385 0.708 1.00 93.12 213 GLY A CA 1
ATOM 1595 C C . GLY A 1 213 ? 4.130 13.153 2.185 1.00 93.12 213 GLY A C 1
ATOM 1596 O O . GLY A 1 213 ? 4.644 12.230 2.825 1.00 93.12 213 GLY A O 1
ATOM 1597 N N . PRO A 1 214 ? 3.195 13.943 2.749 1.00 95.06 214 PRO A N 1
ATOM 1598 C CA . PRO A 1 214 ? 2.790 13.825 4.154 1.00 95.06 214 PRO A CA 1
ATOM 1599 C C . PRO A 1 214 ? 2.331 12.416 4.564 1.00 95.06 214 PRO A C 1
ATOM 1601 O O . PRO A 1 214 ? 2.701 11.923 5.631 1.00 95.06 214 PRO A O 1
ATOM 1604 N N . ASN A 1 215 ? 1.564 11.736 3.707 1.00 96.62 215 ASN A N 1
ATOM 1605 C CA . ASN A 1 215 ? 1.103 10.371 3.972 1.00 96.62 215 ASN A CA 1
ATOM 1606 C C . ASN A 1 215 ? 2.206 9.317 3.803 1.00 96.62 215 ASN A C 1
ATOM 1608 O O . ASN A 1 215 ? 2.141 8.284 4.465 1.00 96.62 215 ASN A O 1
ATOM 1612 N N . ASP A 1 216 ? 3.249 9.572 3.009 1.00 95.44 216 ASP A N 1
ATOM 1613 C CA . ASP A 1 216 ? 4.390 8.654 2.911 1.00 95.44 216 ASP A CA 1
ATOM 1614 C C . ASP A 1 216 ? 5.211 8.670 4.204 1.00 95.44 216 ASP A C 1
ATOM 1616 O O . ASP A 1 216 ? 5.588 7.615 4.720 1.00 95.44 216 ASP A O 1
ATOM 1620 N N . TYR A 1 217 ? 5.427 9.859 4.780 1.00 96.19 217 TYR A N 1
ATOM 1621 C CA . TYR A 1 217 ? 6.022 9.989 6.111 1.00 96.19 217 TYR A CA 1
ATOM 1622 C C . TYR A 1 217 ? 5.160 9.308 7.176 1.00 96.19 217 TYR A C 1
ATOM 1624 O O . TYR A 1 217 ? 5.666 8.486 7.940 1.00 96.19 217 TYR A O 1
ATOM 1632 N N . LEU A 1 218 ? 3.854 9.591 7.196 1.00 97.44 218 LEU A N 1
ATOM 1633 C CA . LEU A 1 218 ? 2.922 8.972 8.137 1.00 97.44 218 LEU A CA 1
ATOM 1634 C C . LEU A 1 218 ? 2.921 7.439 8.021 1.00 97.44 218 LEU A C 1
ATOM 1636 O O . LEU A 1 218 ? 2.978 6.743 9.034 1.00 97.44 218 LEU A O 1
ATOM 1640 N N . GLY A 1 219 ? 2.911 6.906 6.798 1.00 97.38 219 GLY A N 1
ATOM 1641 C CA . GLY A 1 219 ? 2.978 5.472 6.546 1.00 97.38 219 GLY A CA 1
ATOM 1642 C C . GLY A 1 219 ? 4.270 4.843 7.076 1.00 97.38 219 GLY A C 1
ATOM 1643 O O . GLY A 1 219 ? 4.222 3.810 7.748 1.00 97.38 219 GLY A O 1
ATOM 1644 N N . ARG A 1 220 ? 5.423 5.491 6.857 1.00 96.56 220 ARG A N 1
ATOM 1645 C CA . ARG A 1 220 ? 6.716 5.040 7.402 1.00 96.56 220 ARG A CA 1
ATOM 1646 C C . ARG A 1 220 ? 6.728 5.049 8.934 1.00 96.56 220 ARG A C 1
ATOM 1648 O O . ARG A 1 220 ? 7.201 4.084 9.530 1.00 96.56 220 ARG A O 1
ATOM 1655 N N . VAL A 1 221 ? 6.153 6.075 9.568 1.00 97.38 221 VAL A N 1
ATOM 1656 C CA . VAL A 1 221 ? 6.015 6.138 11.034 1.00 97.38 221 VAL A CA 1
ATOM 1657 C C . VAL A 1 221 ? 5.134 4.998 11.555 1.00 97.38 221 VAL A C 1
ATOM 1659 O O . VAL A 1 221 ? 5.550 4.269 12.452 1.00 97.38 221 VAL A O 1
ATOM 1662 N N . ILE A 1 222 ? 3.952 4.773 10.970 1.00 97.81 222 ILE A N 1
ATOM 1663 C CA . ILE A 1 222 ? 3.058 3.670 11.373 1.00 97.81 222 ILE A CA 1
ATOM 1664 C C . ILE A 1 222 ? 3.758 2.313 11.222 1.00 97.81 222 ILE A C 1
ATOM 1666 O O . ILE A 1 222 ? 3.662 1.463 12.109 1.00 97.81 222 ILE A O 1
ATOM 1670 N N . ALA A 1 223 ? 4.486 2.106 10.121 1.00 96.00 223 ALA A N 1
ATOM 1671 C CA . ALA A 1 223 ? 5.234 0.876 9.892 1.00 96.00 223 ALA A CA 1
ATOM 1672 C C . ALA A 1 223 ? 6.338 0.656 10.945 1.00 96.00 223 ALA A C 1
ATOM 1674 O O . ALA A 1 223 ? 6.512 -0.476 11.400 1.00 96.00 223 ALA A O 1
ATOM 1675 N N . ALA A 1 224 ? 7.043 1.718 11.350 1.00 96.56 224 ALA A N 1
ATOM 1676 C CA . ALA A 1 224 ? 8.114 1.663 12.345 1.00 96.56 224 ALA A CA 1
ATOM 1677 C C . ALA A 1 224 ? 7.605 1.389 13.771 1.00 96.56 224 ALA A C 1
ATOM 1679 O O . ALA A 1 224 ? 8.232 0.631 14.508 1.00 96.56 224 ALA A O 1
ATOM 1680 N N . LEU A 1 225 ? 6.453 1.956 14.154 1.00 95.56 225 LEU A N 1
ATOM 1681 C CA . LEU A 1 225 ? 5.854 1.749 15.481 1.00 95.56 225 LEU A CA 1
ATOM 1682 C C . LEU A 1 225 ? 5.360 0.309 15.704 1.00 95.56 225 LEU A C 1
ATOM 1684 O O . LEU A 1 225 ? 5.300 -0.162 16.842 1.00 95.56 225 LEU A O 1
ATOM 1688 N N . GLY A 1 226 ? 5.010 -0.398 14.627 1.00 91.31 226 GLY A N 1
ATOM 1689 C CA . GLY A 1 226 ? 4.466 -1.750 14.694 1.00 91.31 226 GLY A CA 1
ATOM 1690 C C . GLY A 1 226 ? 3.020 -1.807 15.203 1.00 91.31 226 GLY A C 1
ATOM 1691 O O . GLY A 1 226 ? 2.321 -0.802 15.318 1.00 91.31 226 GLY A O 1
ATOM 1692 N N . ALA A 1 227 ? 2.534 -3.025 15.462 1.00 92.19 227 ALA A N 1
ATOM 1693 C CA . ALA A 1 227 ? 1.158 -3.236 15.905 1.00 92.19 227 ALA A CA 1
ATOM 1694 C C . ALA A 1 227 ? 0.999 -2.962 17.418 1.00 92.19 227 ALA A C 1
ATOM 1696 O O . ALA A 1 227 ? 1.823 -3.438 18.209 1.00 92.19 227 ALA A O 1
ATOM 1697 N N . PRO A 1 228 ? -0.074 -2.267 17.843 1.00 95.88 228 PRO A N 1
ATOM 1698 C CA . PRO A 1 228 ? -0.490 -2.191 19.240 1.00 95.88 228 PRO A CA 1
ATOM 1699 C C . PRO A 1 228 ? -0.612 -3.570 19.904 1.00 95.88 228 PRO A C 1
ATOM 1701 O O . PRO A 1 228 ? -0.946 -4.568 19.267 1.00 95.88 228 PRO A O 1
ATOM 1704 N N . LYS A 1 229 ? -0.380 -3.631 21.219 1.00 93.31 229 LYS A N 1
ATOM 1705 C CA . LYS A 1 229 ? -0.406 -4.882 22.001 1.00 93.31 229 LYS A CA 1
ATOM 1706 C C . LYS A 1 229 ? -1.808 -5.181 22.544 1.00 93.31 229 LYS A C 1
ATOM 1708 O O . LYS A 1 229 ? -1.985 -5.381 23.741 1.00 93.31 229 LYS A O 1
ATOM 1713 N N . THR A 1 230 ? -2.809 -5.170 21.672 1.00 95.56 230 THR A N 1
ATOM 1714 C CA . THR A 1 230 ? -4.207 -5.460 22.018 1.00 95.56 230 THR A CA 1
ATOM 1715 C C . THR A 1 230 ? -4.938 -6.062 20.821 1.00 95.56 230 THR A C 1
ATOM 1717 O O . THR A 1 230 ? -4.608 -5.761 19.677 1.00 95.56 230 THR A O 1
ATOM 1720 N N . ALA A 1 231 ? -5.917 -6.928 21.089 1.00 93.00 231 ALA A N 1
ATOM 1721 C CA . ALA A 1 231 ? -6.782 -7.513 20.065 1.00 93.00 231 ALA A CA 1
ATOM 1722 C C . ALA A 1 231 ? -8.059 -6.689 19.820 1.00 93.00 231 ALA A C 1
ATOM 1724 O O . ALA A 1 231 ? -8.699 -6.879 18.790 1.00 93.00 231 ALA A O 1
ATOM 1725 N N . ASP A 1 232 ? -8.429 -5.783 20.737 1.00 96.94 232 ASP A N 1
ATOM 1726 C CA . ASP A 1 232 ? -9.585 -4.896 20.563 1.00 96.94 232 ASP A CA 1
ATOM 1727 C C . ASP A 1 232 ? -9.251 -3.771 19.563 1.00 96.94 232 ASP A C 1
ATOM 1729 O O . ASP A 1 232 ? -8.367 -2.955 19.855 1.00 96.94 232 ASP A O 1
ATOM 1733 N N . PRO A 1 233 ? -9.955 -3.671 18.417 1.00 97.44 233 PRO A N 1
ATOM 1734 C CA . PRO A 1 233 ? -9.684 -2.649 17.411 1.00 97.44 233 PRO A CA 1
ATOM 1735 C C . PRO A 1 233 ? -9.791 -1.217 17.947 1.00 97.44 233 PRO A C 1
ATOM 1737 O O . PRO A 1 233 ? -9.006 -0.356 17.547 1.00 97.44 233 PRO A O 1
ATOM 1740 N N . ALA A 1 234 ? -10.726 -0.943 18.864 1.00 98.38 234 ALA A N 1
ATOM 1741 C CA . ALA A 1 234 ? -10.898 0.398 19.420 1.00 98.38 234 ALA A CA 1
ATOM 1742 C C . ALA A 1 234 ? -9.712 0.785 20.315 1.00 98.38 234 ALA A C 1
ATOM 1744 O O . ALA A 1 234 ? -9.140 1.868 20.162 1.00 98.38 234 ALA A O 1
ATOM 1745 N N . ALA A 1 235 ? -9.302 -0.108 21.221 1.00 98.38 235 ALA A N 1
ATOM 1746 C CA . ALA A 1 235 ? -8.093 0.067 22.017 1.00 98.38 235 ALA A CA 1
ATOM 1747 C C . ALA A 1 235 ? -6.836 0.189 21.140 1.00 98.38 235 ALA A C 1
ATOM 1749 O O . ALA A 1 235 ? -5.996 1.046 21.416 1.00 98.38 235 ALA A O 1
ATOM 1750 N N . ALA A 1 236 ? -6.722 -0.601 20.066 1.00 98.25 236 ALA A N 1
ATOM 1751 C CA . ALA A 1 236 ? -5.587 -0.539 19.149 1.00 98.25 236 ALA A CA 1
ATOM 1752 C C . ALA A 1 236 ? -5.482 0.835 18.468 1.00 98.25 236 ALA A C 1
ATOM 1754 O O . ALA A 1 236 ? -4.408 1.437 18.467 1.00 98.25 236 ALA A O 1
ATOM 1755 N N . MET A 1 237 ? -6.599 1.378 17.967 1.00 98.69 237 MET A N 1
ATOM 1756 C CA . MET A 1 237 ? -6.640 2.718 17.365 1.00 98.69 237 MET A CA 1
ATOM 1757 C C . MET A 1 237 ? -6.281 3.812 18.369 1.00 98.69 237 MET A C 1
ATOM 1759 O O . MET A 1 237 ? -5.492 4.701 18.051 1.00 98.69 237 MET A O 1
ATOM 1763 N N . ARG A 1 238 ? -6.806 3.735 19.598 1.00 98.69 238 ARG A N 1
ATOM 1764 C CA . ARG A 1 238 ? -6.473 4.701 20.655 1.00 98.69 238 ARG A CA 1
ATOM 1765 C C . ARG A 1 238 ? -4.997 4.640 21.036 1.00 98.69 238 ARG A C 1
ATOM 1767 O O . ARG A 1 238 ? -4.383 5.694 21.186 1.00 98.69 238 ARG A O 1
ATOM 1774 N N . GLN A 1 239 ? -4.427 3.441 21.152 1.00 98.62 239 GLN A N 1
ATOM 1775 C CA . GLN A 1 239 ? -3.009 3.257 21.450 1.00 98.62 239 GLN A CA 1
ATOM 1776 C C . GLN A 1 239 ? -2.131 3.801 20.317 1.00 98.62 239 GLN A C 1
ATOM 1778 O O . GLN A 1 239 ? -1.283 4.649 20.578 1.00 98.62 239 GLN A O 1
ATOM 1783 N N . LEU A 1 240 ? -2.370 3.381 19.067 1.00 98.62 240 LEU A N 1
ATOM 1784 C CA . LEU A 1 240 ? -1.622 3.868 17.904 1.00 98.62 240 LEU A CA 1
ATOM 1785 C C . LEU A 1 240 ? -1.723 5.393 17.785 1.00 98.62 240 LEU A C 1
ATOM 1787 O O . LEU A 1 240 ? -0.713 6.077 17.642 1.00 98.62 240 LEU A O 1
ATOM 1791 N N . GLY A 1 241 ? -2.934 5.939 17.901 1.00 98.56 241 GLY A N 1
ATOM 1792 C CA . GLY A 1 241 ? -3.166 7.373 17.797 1.00 98.56 241 GLY A CA 1
ATOM 1793 C C . GLY A 1 241 ? -2.496 8.186 18.908 1.00 98.56 241 GLY A C 1
ATOM 1794 O O . GLY A 1 241 ? -1.992 9.279 18.642 1.00 98.56 241 GLY A O 1
ATOM 1795 N N . ALA A 1 242 ? -2.448 7.661 20.137 1.00 98.56 242 ALA A N 1
ATOM 1796 C CA . ALA A 1 242 ? -1.723 8.282 21.245 1.00 98.56 242 ALA A CA 1
ATOM 1797 C C . ALA A 1 242 ? -0.206 8.266 21.017 1.00 98.56 242 ALA A C 1
ATOM 1799 O O . ALA A 1 242 ? 0.444 9.284 21.240 1.00 98.56 242 ALA A O 1
ATOM 1800 N N . THR A 1 243 ? 0.347 7.156 20.520 1.00 98.44 243 THR A N 1
ATOM 1801 C CA . THR A 1 243 ? 1.775 7.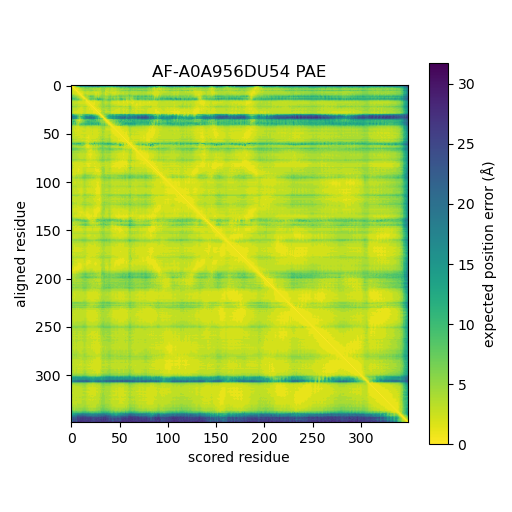063 20.188 1.00 98.44 243 THR A CA 1
ATOM 1802 C C . THR A 1 243 ? 2.164 8.031 19.069 1.00 98.44 243 THR A C 1
ATOM 1804 O O . THR A 1 243 ? 3.174 8.714 19.199 1.00 98.44 243 THR A O 1
ATOM 1807 N N . LEU A 1 244 ? 1.346 8.158 18.017 1.00 98.38 244 LEU A N 1
ATOM 1808 C CA . LEU A 1 244 ? 1.586 9.115 16.928 1.00 98.38 244 LEU A CA 1
ATOM 1809 C C . LEU A 1 244 ? 1.599 10.572 17.422 1.00 98.38 244 LEU A C 1
ATOM 1811 O O . LEU A 1 244 ? 2.493 11.326 17.053 1.00 98.38 244 LEU A O 1
ATOM 1815 N N . GLN A 1 245 ? 0.648 10.960 18.281 1.00 98.19 245 GLN A N 1
ATOM 1816 C CA . GLN A 1 245 ? 0.629 12.300 18.893 1.00 98.19 245 GLN A CA 1
ATOM 1817 C C . GLN A 1 245 ? 1.858 12.550 19.762 1.00 98.19 245 GLN A C 1
ATOM 1819 O O . GLN A 1 245 ? 2.544 13.545 19.564 1.00 98.19 245 GLN A O 1
ATOM 1824 N N . ALA A 1 246 ? 2.163 11.631 20.681 1.00 98.12 246 ALA A N 1
ATOM 1825 C CA . ALA A 1 246 ? 3.300 11.784 21.583 1.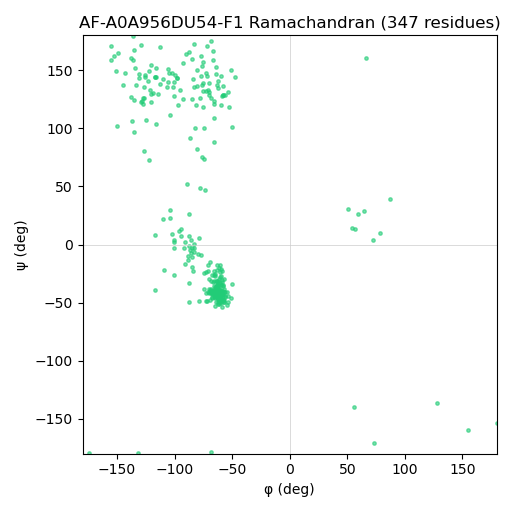00 98.12 246 ALA A CA 1
ATOM 1826 C C . ALA A 1 246 ? 4.626 11.896 20.816 1.00 98.12 246 ALA A C 1
ATOM 1828 O O . ALA A 1 246 ? 5.481 12.699 21.178 1.00 98.12 246 ALA A O 1
ATOM 1829 N N . MET A 1 247 ? 4.781 11.123 19.737 1.00 96.94 247 MET A N 1
ATOM 1830 C CA . MET A 1 247 ? 5.944 11.208 18.860 1.00 96.94 247 MET A CA 1
ATOM 1831 C C . MET A 1 247 ? 6.019 12.576 18.166 1.00 96.94 247 MET A C 1
ATOM 1833 O O . MET A 1 247 ? 7.064 13.219 18.226 1.00 96.94 247 MET A O 1
ATOM 1837 N N . ALA A 1 248 ? 4.920 13.042 17.563 1.00 96.69 248 ALA A N 1
ATOM 1838 C CA . ALA A 1 248 ? 4.853 14.324 16.854 1.00 96.69 248 ALA A CA 1
ATOM 1839 C C . ALA A 1 248 ? 5.062 15.554 17.755 1.00 96.69 248 ALA A C 1
ATOM 1841 O O . ALA A 1 248 ? 5.586 16.567 17.300 1.00 96.69 248 ALA A O 1
ATOM 1842 N N . GLU A 1 249 ? 4.661 15.470 19.022 1.00 96.31 249 GLU A N 1
ATOM 1843 C CA . GLU A 1 249 ? 4.828 16.535 20.020 1.00 96.31 249 GLU A CA 1
ATOM 1844 C C . GLU A 1 249 ? 6.203 16.499 20.706 1.00 96.31 249 GLU A C 1
ATOM 1846 O O . GLU A 1 249 ? 6.566 17.430 21.430 1.00 96.31 249 GLU A O 1
ATOM 1851 N N . SER A 1 250 ? 6.983 15.434 20.505 1.00 96.00 250 SER A N 1
ATOM 1852 C CA . SER A 1 250 ? 8.293 15.302 21.133 1.00 96.00 250 SER A CA 1
ATOM 1853 C C . SER A 1 250 ? 9.318 16.258 20.518 1.00 96.00 250 SER A C 1
ATOM 1855 O O . SER A 1 250 ? 9.365 16.474 19.307 1.00 96.00 250 SER A O 1
ATOM 1857 N N . ALA A 1 251 ? 10.232 16.767 21.349 1.00 94.00 251 ALA A N 1
ATOM 1858 C CA . ALA A 1 251 ? 11.376 17.549 20.873 1.00 94.00 251 ALA A CA 1
ATOM 1859 C C . ALA A 1 251 ? 12.310 16.742 19.942 1.00 94.00 251 ALA A C 1
ATOM 1861 O O . ALA A 1 251 ? 13.074 17.331 19.181 1.00 94.00 251 ALA A O 1
ATOM 1862 N N . GLY A 1 252 ? 12.247 15.405 20.004 1.00 94.19 252 GLY A N 1
ATOM 1863 C CA . GLY A 1 252 ? 13.028 14.478 19.182 1.00 94.19 252 GLY A CA 1
ATOM 1864 C C . GLY A 1 252 ? 12.399 14.135 17.830 1.00 94.19 252 GLY A C 1
ATOM 1865 O O . GLY A 1 252 ? 13.053 13.472 17.031 1.00 94.19 252 GLY A O 1
ATOM 1866 N N . PHE A 1 253 ? 11.181 14.610 17.530 1.00 95.00 253 PHE A N 1
ATOM 1867 C CA . PHE A 1 253 ? 10.418 14.171 16.356 1.00 95.00 253 PHE A CA 1
ATOM 1868 C C . PHE A 1 253 ? 11.208 14.225 15.044 1.00 95.00 253 PHE A C 1
ATOM 1870 O O . PHE A 1 253 ? 11.189 13.275 14.266 1.00 95.00 253 PHE A O 1
ATOM 1877 N N . ALA A 1 254 ? 11.912 15.332 14.790 1.00 94.19 254 ALA A N 1
ATOM 1878 C CA . ALA A 1 254 ? 12.666 15.511 13.551 1.00 94.19 254 ALA A CA 1
ATOM 1879 C C . ALA A 1 254 ? 13.805 14.488 13.407 1.00 94.19 254 ALA A C 1
ATOM 1881 O O . ALA A 1 254 ? 14.067 14.018 12.300 1.00 94.19 254 ALA A O 1
ATOM 1882 N N . GLN A 1 255 ? 14.454 14.131 14.519 1.00 94.19 255 GLN A N 1
ATOM 1883 C CA . GLN A 1 255 ? 15.517 13.130 14.544 1.00 94.19 255 GLN A CA 1
ATOM 1884 C C . GLN A 1 255 ? 14.939 11.726 14.345 1.00 94.19 255 GLN A C 1
ATOM 1886 O O . GLN A 1 255 ? 15.393 11.006 13.458 1.00 94.19 255 GLN A O 1
ATOM 1891 N N . ASP A 1 256 ? 13.883 11.374 15.081 1.00 95.06 256 ASP A N 1
ATOM 1892 C CA . ASP A 1 256 ? 13.228 10.067 14.954 1.00 95.06 256 ASP A CA 1
ATOM 1893 C C . ASP A 1 256 ? 12.688 9.852 13.529 1.00 95.06 256 ASP A C 1
ATOM 1895 O O . ASP A 1 256 ? 12.859 8.791 12.923 1.00 95.06 256 ASP A O 1
ATOM 1899 N N . LEU A 1 257 ? 12.063 10.883 12.949 1.00 95.44 257 LEU A N 1
ATOM 1900 C CA . LEU A 1 257 ? 11.566 10.845 11.577 1.00 95.44 257 LEU A CA 1
ATOM 1901 C C . LEU A 1 257 ? 12.709 10.674 10.572 1.00 95.44 257 LEU A C 1
ATOM 1903 O O . LEU A 1 257 ? 12.580 9.901 9.621 1.00 95.44 257 LEU A O 1
ATOM 1907 N N . HIS A 1 258 ? 13.821 11.382 10.773 1.00 94.50 258 HIS A N 1
ATOM 1908 C CA . HIS A 1 258 ? 15.000 11.250 9.928 1.00 94.50 258 HIS A CA 1
ATOM 1909 C C . HIS A 1 258 ? 15.548 9.820 9.955 1.00 94.50 258 HIS A C 1
ATOM 1911 O O . HIS A 1 258 ? 15.762 9.238 8.894 1.00 94.50 258 HIS A O 1
ATOM 1917 N N . GLU A 1 259 ? 15.685 9.216 11.135 1.00 95.38 259 GLU A N 1
ATOM 1918 C CA . GLU A 1 259 ? 16.150 7.834 11.289 1.00 95.38 259 GLU A CA 1
ATOM 1919 C C . GLU A 1 259 ? 15.225 6.831 10.590 1.00 95.38 259 GLU A C 1
ATOM 1921 O O . GLU A 1 259 ? 15.695 5.956 9.859 1.00 95.38 259 GLU A O 1
ATOM 1926 N N . ILE A 1 260 ? 13.905 6.996 10.725 1.00 95.88 260 ILE A N 1
ATOM 1927 C CA . ILE A 1 260 ? 12.908 6.167 10.030 1.00 95.88 260 ILE A CA 1
ATOM 1928 C C . ILE A 1 260 ? 13.051 6.287 8.505 1.00 95.88 260 ILE A C 1
ATOM 1930 O O . ILE A 1 260 ? 12.995 5.288 7.778 1.00 95.88 260 ILE A O 1
ATOM 1934 N N . VAL A 1 261 ? 13.241 7.506 7.997 1.00 94.56 261 VAL A N 1
ATOM 1935 C CA . VAL A 1 261 ? 13.398 7.772 6.560 1.00 94.56 261 VAL A CA 1
ATOM 1936 C C . VAL A 1 261 ? 14.707 7.185 6.039 1.00 94.56 261 VAL A C 1
ATOM 1938 O O . VAL A 1 261 ? 14.690 6.497 5.017 1.00 94.56 261 VAL A O 1
ATOM 1941 N N . VAL A 1 262 ? 15.817 7.392 6.751 1.00 95.69 262 VAL A N 1
ATOM 1942 C CA . VAL A 1 262 ? 17.140 6.844 6.417 1.00 95.69 262 VAL A CA 1
ATOM 1943 C C . VAL A 1 262 ? 17.116 5.320 6.422 1.00 95.69 262 VAL A C 1
ATOM 1945 O O . VAL A 1 262 ? 17.596 4.702 5.470 1.00 95.69 262 VAL A O 1
ATOM 1948 N N . ALA A 1 263 ? 16.511 4.696 7.435 1.00 95.94 263 ALA A N 1
ATOM 1949 C CA . ALA A 1 263 ? 16.391 3.244 7.516 1.00 95.94 263 ALA A CA 1
ATOM 1950 C C . ALA A 1 263 ? 15.606 2.677 6.325 1.00 95.94 263 ALA A C 1
ATOM 1952 O O . ALA A 1 263 ? 16.027 1.696 5.705 1.00 95.94 263 ALA A O 1
ATOM 1953 N N . GLY A 1 264 ? 14.493 3.321 5.965 1.00 94.06 264 GLY A N 1
ATOM 1954 C CA . GLY A 1 264 ? 13.690 2.909 4.820 1.00 94.06 264 GLY A CA 1
ATOM 1955 C C . GLY A 1 264 ? 14.407 3.107 3.480 1.00 94.06 264 GLY A C 1
ATOM 1956 O O . GLY A 1 264 ? 14.440 2.179 2.680 1.00 94.06 264 GLY A O 1
ATOM 1957 N N . ARG A 1 265 ? 15.056 4.256 3.257 1.00 94.56 265 ARG A N 1
ATOM 1958 C CA . ARG A 1 265 ? 15.866 4.508 2.050 1.00 94.56 265 ARG A CA 1
ATOM 1959 C C . ARG A 1 265 ? 17.041 3.540 1.928 1.00 94.56 265 ARG A C 1
ATOM 1961 O O . ARG A 1 265 ? 17.322 3.041 0.846 1.00 94.56 265 ARG A O 1
ATOM 1968 N N . SER A 1 266 ? 17.681 3.204 3.045 1.00 96.12 266 SER A N 1
ATOM 1969 C CA . SER A 1 266 ? 18.741 2.192 3.077 1.00 96.12 266 SER A CA 1
ATOM 1970 C C . SER A 1 266 ? 18.219 0.806 2.686 1.00 96.12 266 SER A C 1
ATOM 1972 O O . SER A 1 266 ? 18.936 0.035 2.052 1.00 96.12 266 SER A O 1
ATOM 1974 N N . ALA A 1 267 ? 16.977 0.470 3.051 1.00 95.50 267 ALA A N 1
ATOM 1975 C CA . ALA A 1 267 ? 16.339 -0.765 2.604 1.00 95.50 267 ALA A CA 1
ATOM 1976 C C . ALA A 1 267 ? 16.018 -0.735 1.103 1.00 95.50 267 ALA A C 1
ATOM 1978 O O . ALA A 1 267 ? 16.254 -1.730 0.423 1.00 95.50 267 ALA A O 1
ATOM 1979 N N . ASP A 1 268 ? 15.539 0.394 0.580 1.00 94.56 268 ASP A N 1
ATOM 1980 C CA . ASP A 1 268 ? 15.264 0.565 -0.851 1.00 94.56 268 ASP A CA 1
ATOM 1981 C C . ASP A 1 268 ? 16.555 0.465 -1.685 1.00 94.56 268 ASP A C 1
ATOM 1983 O O . ASP A 1 268 ? 16.594 -0.273 -2.669 1.00 94.56 268 ASP A O 1
ATOM 1987 N N . ARG A 1 269 ? 17.650 1.088 -1.223 1.00 97.38 269 ARG A N 1
ATOM 1988 C CA . ARG A 1 269 ? 18.998 0.950 -1.799 1.00 97.38 269 ARG A CA 1
ATOM 1989 C C . ARG A 1 269 ? 19.441 -0.511 -1.882 1.00 97.38 269 ARG A C 1
ATOM 1991 O O . ARG A 1 269 ? 19.820 -0.967 -2.956 1.00 97.38 269 ARG A O 1
ATOM 1998 N N . ARG A 1 270 ? 19.355 -1.256 -0.770 1.00 98.12 270 ARG A N 1
ATOM 1999 C CA . ARG A 1 270 ? 19.727 -2.683 -0.743 1.00 98.12 270 ARG A CA 1
ATOM 2000 C C . ARG A 1 270 ? 18.904 -3.504 -1.728 1.00 98.12 270 ARG A C 1
ATOM 2002 O O . ARG A 1 270 ? 19.470 -4.315 -2.444 1.00 98.12 270 ARG A O 1
ATOM 2009 N N . ARG A 1 271 ? 17.592 -3.264 -1.820 1.00 97.06 271 ARG A N 1
ATOM 2010 C CA . ARG A 1 271 ? 16.729 -3.974 -2.779 1.00 97.06 271 ARG A CA 1
ATOM 2011 C C . ARG A 1 271 ? 17.131 -3.705 -4.228 1.00 97.06 271 ARG A C 1
ATOM 2013 O O . ARG A 1 271 ? 17.093 -4.630 -5.030 1.00 97.06 271 ARG A O 1
ATOM 2020 N N . LEU A 1 272 ? 17.500 -2.466 -4.565 1.00 97.81 272 LEU A N 1
ATOM 2021 C CA . LEU A 1 272 ? 18.000 -2.127 -5.902 1.00 97.81 272 LEU A CA 1
ATOM 2022 C C . LEU A 1 272 ? 19.317 -2.857 -6.201 1.00 97.81 272 LEU A C 1
ATOM 2024 O O . LEU A 1 272 ? 19.459 -3.423 -7.281 1.00 97.81 272 LEU A O 1
ATOM 2028 N N . GLU A 1 273 ? 20.253 -2.890 -5.248 1.00 98.50 273 GLU A N 1
ATOM 2029 C CA . GLU A 1 273 ? 21.518 -3.631 -5.384 1.00 98.50 273 GLU A CA 1
ATOM 2030 C C . GLU A 1 273 ? 21.294 -5.141 -5.530 1.00 98.50 273 GLU A C 1
ATOM 2032 O O . GLU A 1 273 ? 21.891 -5.767 -6.402 1.00 98.50 273 GLU A O 1
ATOM 2037 N N . GLU A 1 274 ? 20.410 -5.717 -4.712 1.00 98.31 274 GLU A N 1
ATOM 2038 C CA . GLU A 1 274 ? 20.039 -7.133 -4.758 1.00 98.31 274 GLU A CA 1
ATOM 2039 C C . GLU A 1 274 ? 19.454 -7.509 -6.119 1.00 98.31 274 GLU A C 1
ATOM 2041 O O . GLU A 1 274 ? 19.922 -8.461 -6.731 1.00 98.31 274 GLU A O 1
ATOM 2046 N N . VAL A 1 275 ? 18.475 -6.746 -6.620 1.00 97.69 275 VAL A N 1
ATOM 2047 C CA . VAL A 1 275 ? 17.867 -6.993 -7.939 1.00 97.69 275 VAL A CA 1
ATOM 2048 C C . VAL A 1 275 ? 18.906 -6.855 -9.054 1.00 97.69 275 VAL A C 1
ATOM 2050 O O . VAL A 1 275 ? 18.912 -7.639 -10.001 1.00 97.69 275 VAL A O 1
ATOM 2053 N N . LEU A 1 276 ? 19.784 -5.856 -8.961 1.00 97.75 276 LEU A N 1
ATOM 2054 C CA . LEU A 1 276 ? 20.821 -5.627 -9.960 1.00 97.75 276 LEU A CA 1
ATOM 2055 C C . LEU A 1 276 ? 21.809 -6.801 -10.033 1.00 97.75 276 LEU A C 1
ATOM 2057 O O . LEU A 1 276 ? 22.163 -7.225 -11.134 1.00 97.75 276 LEU A O 1
ATOM 2061 N N . ALA A 1 277 ? 22.224 -7.322 -8.875 1.00 98.25 277 ALA A N 1
ATOM 2062 C CA . ALA A 1 277 ? 23.111 -8.475 -8.768 1.00 98.25 277 ALA A CA 1
ATOM 2063 C C . ALA A 1 277 ? 22.418 -9.788 -9.172 1.00 98.25 277 ALA A C 1
ATOM 2065 O O . ALA A 1 277 ? 23.013 -10.593 -9.877 1.00 98.25 277 ALA A O 1
ATOM 2066 N N . GLU A 1 278 ? 21.157 -9.989 -8.774 1.00 98.12 278 GLU A N 1
ATOM 2067 C CA . GLU A 1 278 ? 20.339 -11.168 -9.111 1.00 98.12 278 GLU A CA 1
ATOM 2068 C C . GLU A 1 278 ? 20.207 -11.385 -10.626 1.00 98.12 278 GLU A C 1
ATOM 2070 O O . GLU A 1 278 ? 20.057 -12.516 -11.085 1.00 98.12 278 GLU A O 1
ATOM 2075 N N . HIS A 1 279 ? 20.257 -10.306 -11.405 1.00 97.62 279 HIS A N 1
ATOM 2076 C CA . HIS A 1 279 ? 20.093 -10.336 -12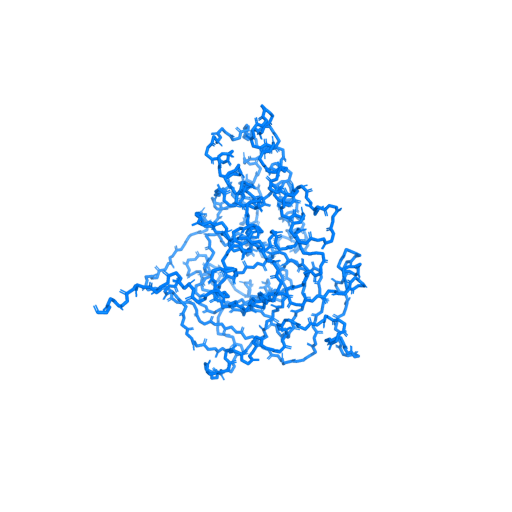.856 1.00 97.62 279 HIS A CA 1
ATOM 2077 C C . HIS A 1 279 ? 21.383 -10.043 -13.626 1.00 97.62 279 HIS A C 1
ATOM 2079 O O . HIS A 1 279 ? 21.310 -9.611 -14.776 1.00 97.62 279 HIS A O 1
ATOM 2085 N N . ASP A 1 280 ? 22.545 -10.237 -12.996 1.00 97.50 280 ASP A N 1
ATOM 2086 C CA . ASP A 1 280 ? 23.867 -10.098 -13.620 1.00 97.50 280 ASP A CA 1
ATOM 2087 C C . ASP A 1 280 ? 24.064 -8.769 -14.373 1.00 97.50 280 ASP A C 1
ATOM 2089 O O . ASP A 1 280 ? 24.806 -8.688 -15.348 1.00 97.50 280 ASP A O 1
ATOM 2093 N N . HIS A 1 281 ? 23.413 -7.695 -13.913 1.00 97.44 281 HIS A N 1
ATOM 2094 C CA . HIS A 1 281 ? 23.439 -6.382 -14.562 1.00 97.44 281 HIS A CA 1
ATOM 2095 C C . HIS A 1 281 ? 22.922 -6.342 -16.020 1.00 97.44 281 HIS A C 1
ATOM 2097 O O . HIS A 1 281 ? 23.296 -5.429 -16.759 1.00 97.44 281 HIS A O 1
ATOM 2103 N N . GLU A 1 282 ? 22.043 -7.261 -16.427 1.00 97.44 282 GLU A N 1
ATOM 2104 C CA . GLU A 1 282 ? 21.477 -7.324 -17.785 1.00 97.44 282 GLU A CA 1
ATOM 2105 C C . GLU A 1 282 ? 19.958 -7.109 -17.792 1.00 97.44 282 GLU A C 1
ATOM 2107 O O . GLU A 1 282 ? 19.283 -7.602 -16.892 1.00 97.44 282 GLU A O 1
ATOM 2112 N N . PRO A 1 283 ? 19.365 -6.449 -18.804 1.00 97.75 283 PRO A N 1
ATOM 2113 C CA . PRO A 1 283 ? 20.024 -5.794 -19.924 1.00 97.75 283 PRO A CA 1
ATOM 2114 C C . PRO A 1 283 ? 20.678 -4.467 -19.508 1.00 97.75 283 PRO A C 1
ATOM 2116 O O . PRO A 1 283 ? 20.279 -3.833 -18.525 1.00 97.75 283 PRO A O 1
ATOM 2119 N N . SER A 1 284 ? 21.673 -4.030 -20.279 1.00 98.00 284 SER A N 1
ATOM 2120 C CA . SER A 1 284 ? 22.499 -2.856 -19.965 1.00 98.00 284 SER A CA 1
ATOM 2121 C C . SER A 1 284 ? 21.714 -1.553 -19.743 1.00 98.00 284 SER A C 1
ATOM 2123 O O . SER A 1 284 ? 22.036 -0.827 -18.798 1.00 98.00 284 SER A O 1
ATOM 2125 N N . HIS A 1 285 ? 20.676 -1.272 -20.544 1.00 96.81 285 HIS A N 1
ATOM 2126 C CA . HIS A 1 285 ? 19.840 -0.067 -20.406 1.00 96.81 285 HIS A CA 1
ATOM 2127 C C . HIS A 1 285 ? 19.126 -0.026 -19.045 1.00 96.81 285 HIS A C 1
ATOM 2129 O O . HIS A 1 285 ? 19.228 0.950 -18.302 1.00 96.81 285 HIS A O 1
ATOM 2135 N N . TRP A 1 286 ? 18.497 -1.134 -18.650 1.00 97.88 286 TRP A N 1
ATOM 2136 C CA . TRP A 1 286 ? 17.837 -1.266 -17.355 1.00 97.88 286 TRP A CA 1
ATOM 2137 C C . TRP A 1 286 ? 18.843 -1.180 -16.204 1.00 97.88 286 TRP A C 1
ATOM 2139 O O . TRP A 1 286 ? 18.629 -0.461 -15.229 1.00 97.88 286 TRP A O 1
ATOM 2149 N N . ALA A 1 287 ? 19.981 -1.865 -16.322 1.00 98.44 287 ALA A N 1
ATOM 2150 C CA . ALA A 1 287 ? 21.011 -1.843 -15.292 1.00 98.44 287 ALA A CA 1
ATOM 2151 C C . ALA A 1 287 ? 21.611 -0.442 -15.095 1.00 98.44 287 ALA A C 1
ATOM 2153 O O . ALA A 1 287 ? 21.951 -0.064 -13.973 1.00 98.44 287 ALA A O 1
ATOM 2154 N N . GLN A 1 288 ? 21.752 0.348 -16.163 1.00 98.12 288 GLN A N 1
ATOM 2155 C CA . GLN A 1 288 ? 22.159 1.751 -16.074 1.00 98.12 288 GLN A CA 1
ATOM 2156 C C . GLN A 1 288 ? 21.144 2.574 -15.275 1.00 98.12 288 GLN A C 1
ATOM 2158 O O . GLN A 1 288 ? 21.533 3.341 -14.394 1.00 98.12 288 GLN A O 1
ATOM 2163 N N . ASP A 1 289 ? 19.857 2.379 -15.530 1.00 97.81 289 ASP A N 1
ATOM 2164 C CA . ASP A 1 289 ? 18.777 3.073 -14.839 1.00 97.81 289 ASP A CA 1
ATOM 2165 C C . ASP A 1 289 ? 18.644 2.672 -13.364 1.00 97.81 289 ASP A C 1
ATOM 2167 O O . ASP A 1 289 ? 18.475 3.541 -12.505 1.00 97.81 289 ASP A O 1
ATOM 2171 N N . VAL A 1 290 ? 18.843 1.394 -13.028 1.00 98.31 290 VAL A N 1
ATOM 2172 C CA . VAL A 1 290 ? 18.933 0.944 -11.628 1.00 98.31 290 VAL A CA 1
ATOM 2173 C C . VAL A 1 290 ? 20.128 1.586 -10.918 1.00 98.31 290 VAL A C 1
ATOM 2175 O O . VAL A 1 290 ? 19.986 2.065 -9.794 1.00 98.31 290 VAL A O 1
ATOM 2178 N N . ARG A 1 291 ? 21.301 1.679 -11.564 1.00 98.50 291 ARG A N 1
ATOM 2179 C CA . ARG A 1 291 ? 22.464 2.382 -10.985 1.00 98.50 291 ARG A CA 1
ATOM 2180 C C . ARG A 1 291 ? 22.174 3.864 -10.749 1.00 98.50 291 ARG A C 1
ATOM 2182 O O . ARG A 1 291 ? 22.556 4.395 -9.710 1.00 98.50 291 ARG A O 1
ATOM 2189 N N . ARG A 1 292 ? 21.467 4.526 -11.670 1.00 97.75 292 ARG A N 1
ATOM 2190 C CA . ARG A 1 292 ? 21.026 5.920 -11.493 1.00 97.75 292 ARG A CA 1
ATOM 2191 C C . ARG A 1 292 ? 20.069 6.062 -10.311 1.00 97.75 292 ARG A C 1
ATOM 2193 O O . ARG A 1 292 ? 20.222 6.996 -9.532 1.00 97.75 292 ARG A O 1
ATOM 2200 N N . ALA A 1 293 ? 19.138 5.125 -10.137 1.00 97.44 293 ALA A N 1
ATOM 2201 C CA . ALA A 1 293 ? 18.259 5.085 -8.971 1.00 97.44 293 ALA A CA 1
ATOM 2202 C C . ALA A 1 293 ? 19.033 4.893 -7.657 1.00 97.44 293 ALA A C 1
ATOM 2204 O O . ALA A 1 293 ? 18.750 5.588 -6.686 1.00 97.44 293 ALA A O 1
ATOM 2205 N N . ILE A 1 294 ? 20.045 4.018 -7.628 1.00 97.81 294 ILE A N 1
ATOM 2206 C CA . ILE A 1 294 ? 20.924 3.851 -6.458 1.00 97.81 294 ILE A CA 1
ATOM 2207 C C . ILE A 1 294 ? 21.639 5.167 -6.130 1.00 97.81 294 ILE A C 1
ATOM 2209 O O . ILE A 1 294 ? 21.616 5.591 -4.978 1.00 97.81 294 ILE A O 1
ATOM 2213 N N . MET A 1 295 ? 22.210 5.846 -7.131 1.00 96.94 295 MET A N 1
ATOM 2214 C CA . MET A 1 295 ? 22.875 7.141 -6.935 1.00 96.94 295 MET A CA 1
ATOM 2215 C C . MET A 1 295 ? 21.929 8.212 -6.376 1.00 96.94 295 MET A C 1
ATOM 2217 O O . MET A 1 295 ? 22.321 8.976 -5.496 1.00 96.94 295 MET A O 1
ATOM 2221 N N . GLU A 1 296 ? 20.689 8.262 -6.864 1.00 95.44 296 GLU A N 1
ATOM 2222 C CA . GLU A 1 296 ? 19.663 9.193 -6.382 1.00 95.44 296 GLU A CA 1
ATOM 2223 C C . GLU A 1 296 ? 19.298 8.910 -4.913 1.00 95.44 296 GLU A C 1
ATOM 2225 O O . GLU A 1 296 ? 19.244 9.820 -4.080 1.00 95.44 296 GLU A O 1
ATOM 2230 N N . VAL A 1 297 ? 19.135 7.632 -4.550 1.00 95.38 297 VAL A N 1
ATOM 2231 C CA . VAL A 1 297 ? 18.902 7.229 -3.156 1.00 95.38 297 VAL A CA 1
ATOM 2232 C C . VAL A 1 297 ? 20.105 7.578 -2.272 1.00 95.38 297 VAL A C 1
ATOM 2234 O O . VAL A 1 297 ? 19.905 8.159 -1.205 1.00 95.38 297 VAL A O 1
ATOM 2237 N N . ASP A 1 298 ? 21.335 7.306 -2.715 1.00 95.75 298 ASP A N 1
ATOM 2238 C CA . ASP A 1 298 ? 22.572 7.627 -1.987 1.00 95.75 298 ASP A CA 1
ATOM 2239 C C . ASP A 1 298 ? 22.720 9.130 -1.724 1.00 95.75 298 ASP A C 1
ATOM 2241 O O . ASP A 1 298 ? 23.021 9.545 -0.599 1.00 95.75 298 ASP A O 1
ATOM 2245 N N . ALA A 1 299 ? 22.433 9.963 -2.727 1.00 94.00 299 ALA A N 1
ATOM 2246 C CA . ALA A 1 299 ? 22.425 11.413 -2.565 1.00 94.00 299 ALA A CA 1
ATOM 2247 C C . ALA A 1 299 ? 21.417 11.847 -1.487 1.00 94.00 299 ALA A C 1
ATOM 2249 O O . ALA A 1 299 ? 21.722 12.687 -0.638 1.00 94.00 299 ALA A O 1
ATOM 2250 N N . SER A 1 300 ? 20.238 11.219 -1.457 1.00 92.00 300 SER A N 1
ATOM 2251 C CA . SER A 1 300 ? 19.196 11.530 -0.476 1.00 92.00 300 SER A CA 1
ATOM 2252 C C . SER A 1 300 ? 19.522 11.083 0.957 1.00 92.00 300 SER A C 1
ATOM 2254 O O . SER A 1 300 ? 18.967 11.641 1.906 1.00 92.00 300 SER A O 1
ATOM 2256 N N . LEU A 1 301 ? 20.406 10.095 1.142 1.00 91.75 301 LEU A N 1
ATOM 2257 C CA . LEU A 1 301 ? 20.841 9.621 2.464 1.00 91.75 301 LEU A CA 1
ATOM 2258 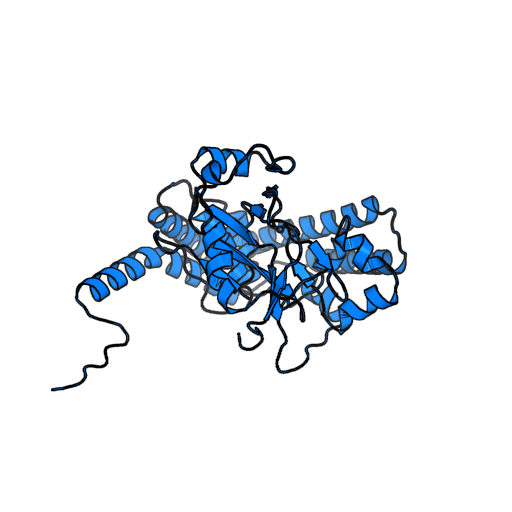C C . LEU A 1 301 ? 21.778 10.610 3.168 1.00 91.75 301 LEU A C 1
ATOM 2260 O O . LEU A 1 301 ? 21.860 10.600 4.391 1.00 91.75 301 LEU A O 1
ATOM 2264 N N . SER A 1 302 ? 22.459 11.471 2.410 1.00 87.88 302 SER A N 1
ATOM 2265 C CA . SER A 1 302 ? 23.405 12.457 2.953 1.00 87.88 302 SER A CA 1
ATOM 2266 C C . SER A 1 302 ? 22.731 13.740 3.464 1.00 87.88 302 SER A C 1
ATOM 2268 O O . SER A 1 302 ? 23.400 14.605 4.029 1.00 87.88 302 SER A O 1
ATOM 2270 N N . GLY A 1 303 ? 21.420 13.900 3.249 1.00 82.56 303 GLY A N 1
ATOM 2271 C CA . GLY A 1 303 ? 20.662 15.055 3.730 1.00 82.56 303 GLY A CA 1
ATOM 2272 C C . GLY A 1 303 ? 20.442 15.015 5.244 1.00 82.56 303 GLY A C 1
ATOM 2273 O O . GLY A 1 303 ? 20.290 13.945 5.822 1.00 82.56 303 GLY A O 1
ATOM 2274 N N . GLY A 1 304 ? 20.395 16.183 5.889 1.00 75.69 304 GLY A N 1
ATOM 2275 C CA . GLY A 1 304 ? 20.037 16.298 7.308 1.00 75.69 304 GLY A CA 1
ATOM 2276 C C . GLY A 1 304 ? 18.563 15.963 7.598 1.00 75.69 304 GLY A C 1
ATOM 2277 O O . GLY A 1 304 ? 17.800 15.635 6.681 1.00 75.69 304 GLY A O 1
ATOM 2278 N N . PRO A 1 305 ? 18.127 16.061 8.869 1.00 73.12 305 PRO A N 1
ATOM 2279 C CA . PRO A 1 305 ? 16.738 15.818 9.235 1.00 73.12 305 PRO A CA 1
ATOM 2280 C C . PRO A 1 305 ? 15.802 16.762 8.467 1.00 73.12 305 PRO A C 1
ATOM 2282 O O . PRO A 1 305 ? 16.097 17.956 8.348 1.00 73.12 305 PRO A O 1
ATOM 2285 N N . PRO A 1 306 ? 14.673 16.263 7.935 1.00 72.19 306 PRO A N 1
ATOM 2286 C CA . PRO A 1 306 ? 13.721 17.122 7.253 1.00 72.19 306 PRO A CA 1
ATOM 2287 C C . PRO A 1 306 ? 13.106 18.095 8.267 1.00 72.19 306 PRO A C 1
ATOM 2289 O O . PRO A 1 306 ? 12.480 17.684 9.243 1.00 72.19 306 PRO A O 1
ATOM 2292 N N . ALA A 1 307 ? 13.264 19.397 8.040 1.00 63.50 307 ALA A N 1
ATOM 2293 C CA . ALA A 1 307 ? 12.597 20.419 8.838 1.00 63.50 307 ALA A CA 1
ATOM 2294 C C . ALA A 1 307 ? 11.153 20.583 8.347 1.00 63.50 307 ALA A C 1
ATOM 2296 O O . ALA A 1 307 ? 10.870 21.463 7.540 1.00 63.50 307 ALA A O 1
ATOM 2297 N N . LEU A 1 308 ? 10.243 19.714 8.797 1.00 83.56 308 LEU A N 1
ATOM 2298 C CA . LEU A 1 308 ? 8.850 19.730 8.337 1.00 83.56 308 LEU A CA 1
ATOM 2299 C C . LEU A 1 308 ? 7.862 19.795 9.514 1.00 83.56 308 LEU A C 1
ATOM 2301 O O . LEU A 1 308 ? 7.269 18.773 9.872 1.00 83.56 308 LEU A O 1
ATOM 2305 N N . PRO A 1 309 ? 7.631 20.991 10.096 1.00 90.75 309 PRO A N 1
ATOM 2306 C CA . PRO A 1 309 ? 6.546 21.211 11.058 1.00 90.75 309 PRO A CA 1
ATOM 2307 C C . PRO A 1 309 ? 5.190 20.704 10.544 1.00 90.75 309 PRO A C 1
ATOM 2309 O O . PRO A 1 309 ? 4.401 20.159 11.309 1.00 90.75 309 PRO A O 1
ATOM 2312 N N . GLU A 1 310 ? 4.959 20.798 9.233 1.00 92.94 310 GLU A N 1
ATOM 2313 C CA . GLU A 1 310 ? 3.756 20.294 8.562 1.00 92.94 310 GLU A CA 1
ATOM 2314 C C . GLU A 1 310 ? 3.608 18.768 8.665 1.00 92.94 310 GLU A C 1
ATOM 2316 O O . GLU A 1 310 ? 2.496 18.264 8.818 1.00 92.94 310 GLU A O 1
ATOM 2321 N N . VAL A 1 311 ? 4.713 18.010 8.633 1.00 94.06 311 VAL A N 1
ATOM 2322 C CA . VAL A 1 311 ? 4.673 16.549 8.803 1.00 94.06 311 VAL A CA 1
ATOM 2323 C C . VAL A 1 311 ? 4.378 16.191 10.256 1.00 94.06 311 VAL A C 1
ATOM 2325 O O . VAL A 1 311 ? 3.562 15.303 10.496 1.00 94.06 311 VAL A O 1
ATOM 2328 N N . ALA A 1 312 ? 4.978 16.898 11.221 1.00 95.94 312 ALA A N 1
ATOM 2329 C CA . ALA A 1 312 ? 4.657 16.719 12.639 1.00 95.94 312 ALA A CA 1
ATOM 2330 C C . ALA A 1 312 ? 3.166 16.978 12.891 1.00 95.94 312 ALA A C 1
ATOM 2332 O O . ALA A 1 312 ? 2.469 16.152 13.480 1.00 95.94 312 ALA A O 1
ATOM 2333 N N . GLU A 1 313 ? 2.648 18.085 12.360 1.00 96.50 313 GLU A N 1
ATOM 2334 C CA . GLU A 1 313 ? 1.236 18.429 12.459 1.00 96.50 313 GLU A CA 1
ATOM 2335 C C . GLU A 1 313 ? 0.335 17.378 11.793 1.00 96.50 313 GLU A C 1
ATOM 2337 O O . GLU A 1 313 ? -0.672 16.972 12.378 1.00 96.50 313 GLU A O 1
ATOM 2342 N N . HIS A 1 314 ? 0.689 16.893 10.600 1.00 97.00 314 HIS A N 1
ATOM 2343 C CA . HIS A 1 314 ? -0.071 15.852 9.901 1.00 97.00 314 HIS A CA 1
ATOM 2344 C C . HIS A 1 314 ? -0.125 14.542 10.700 1.00 97.00 314 HIS A C 1
ATOM 2346 O O . HIS A 1 314 ? -1.205 13.969 10.884 1.00 97.00 314 HIS A O 1
ATOM 2352 N N . VAL A 1 315 ? 1.013 14.107 11.256 1.00 97.50 315 VAL A N 1
ATOM 2353 C CA . VAL A 1 315 ? 1.104 12.923 12.128 1.00 97.50 315 VAL A CA 1
ATOM 2354 C C . VAL A 1 315 ? 0.268 13.111 13.398 1.00 97.50 315 VAL A C 1
ATOM 2356 O O . VAL A 1 315 ? -0.519 12.226 13.747 1.00 97.50 315 VAL A O 1
ATOM 2359 N N . ALA A 1 316 ? 0.361 14.271 14.056 1.00 97.94 316 ALA A N 1
ATOM 2360 C CA . ALA A 1 316 ? -0.420 14.584 15.252 1.00 97.94 316 ALA A CA 1
ATOM 2361 C C . ALA A 1 316 ? -1.932 14.594 14.968 1.00 97.94 316 ALA A C 1
ATOM 2363 O O . ALA A 1 316 ? -2.717 13.993 15.709 1.00 97.94 316 ALA A O 1
ATOM 2364 N N . ARG A 1 317 ? -2.358 15.225 13.865 1.00 97.94 317 ARG A N 1
ATOM 2365 C CA . ARG A 1 317 ? -3.768 15.298 13.449 1.00 97.94 317 ARG A CA 1
ATOM 2366 C C . ARG A 1 317 ? -4.339 13.915 13.152 1.00 97.94 317 ARG A C 1
ATOM 2368 O O . ARG A 1 317 ? -5.426 13.601 13.642 1.00 97.94 317 ARG A O 1
ATOM 2375 N N . TYR A 1 318 ? -3.616 13.072 12.415 1.00 98.56 318 TYR A N 1
ATOM 2376 C CA . TYR A 1 318 ? -4.065 11.702 12.159 1.00 98.56 318 TYR A CA 1
ATOM 2377 C C . TYR A 1 318 ? -4.080 10.855 13.438 1.00 98.56 318 TYR A C 1
ATOM 2379 O O . TYR A 1 318 ? -5.039 10.122 13.685 1.00 98.56 318 TYR A O 1
ATOM 2387 N N . GLY A 1 319 ? -3.085 11.018 14.316 1.00 98.38 319 GLY A N 1
ATOM 2388 C CA . GLY A 1 319 ? -3.085 10.387 15.634 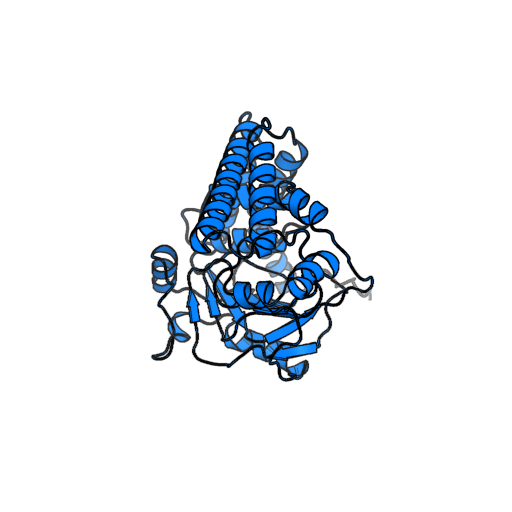1.00 98.38 319 GLY A CA 1
ATOM 2389 C C . GLY A 1 319 ? -4.314 10.775 16.466 1.00 98.38 319 GLY A C 1
ATOM 2390 O O . GLY A 1 319 ? -4.946 9.923 17.099 1.00 98.38 319 GLY A O 1
ATOM 2391 N N . ARG A 1 320 ? -4.700 12.057 16.448 1.00 98.50 320 ARG A N 1
ATOM 2392 C CA . ARG A 1 320 ? -5.902 12.554 17.135 1.00 98.50 320 ARG A CA 1
ATOM 2393 C C . ARG A 1 320 ? -7.169 11.957 16.537 1.00 98.50 320 ARG A C 1
ATOM 2395 O O . ARG A 1 320 ? -8.031 11.511 17.292 1.00 98.50 320 ARG A O 1
ATOM 2402 N N . LEU A 1 321 ? -7.256 11.909 15.209 1.00 98.44 321 LEU A N 1
ATOM 2403 C CA . LEU A 1 321 ? -8.366 11.279 14.502 1.00 98.44 321 LEU A CA 1
ATOM 2404 C C . LEU A 1 321 ? -8.522 9.809 14.919 1.00 98.44 321 LEU A C 1
ATOM 2406 O O . LEU A 1 321 ? -9.611 9.426 15.331 1.00 98.44 321 LEU A O 1
ATOM 2410 N N . LEU A 1 322 ? -7.444 9.018 14.920 1.00 98.50 322 LEU A N 1
ATOM 2411 C CA . LEU A 1 322 ? -7.470 7.612 15.348 1.00 98.50 322 LEU A CA 1
ATOM 2412 C C . LEU A 1 322 ? -7.988 7.421 16.780 1.00 98.50 322 LEU A C 1
ATOM 2414 O O . LEU A 1 322 ? -8.762 6.500 17.031 1.00 98.50 322 LEU A O 1
ATOM 2418 N N . ARG A 1 323 ? -7.600 8.290 17.722 1.00 98.50 323 ARG A N 1
ATOM 2419 C CA . ARG A 1 323 ? -8.074 8.201 19.116 1.00 98.50 323 ARG A CA 1
ATOM 2420 C C . ARG A 1 323 ? -9.570 8.450 19.253 1.00 98.50 323 ARG A C 1
ATOM 2422 O O . ARG A 1 323 ? -10.212 7.784 20.058 1.00 98.50 323 ARG A O 1
ATOM 2429 N N . LEU A 1 324 ? -10.087 9.424 18.508 1.00 98.50 324 LEU A N 1
ATOM 2430 C CA . LEU A 1 324 ? -11.488 9.844 18.572 1.00 98.50 324 LEU A CA 1
ATOM 2431 C C . LEU A 1 324 ? -12.398 8.979 17.692 1.00 98.50 324 LEU A C 1
ATOM 2433 O O . LEU A 1 324 ? -13.608 8.950 17.894 1.00 98.50 324 LEU A O 1
ATOM 2437 N N . TRP A 1 325 ? -11.831 8.266 16.718 1.00 98.44 325 TRP A N 1
ATOM 2438 C CA . TRP A 1 325 ? -12.586 7.518 15.720 1.00 98.44 325 TRP A CA 1
ATOM 2439 C C . TRP A 1 325 ? -13.571 6.484 16.288 1.00 98.44 325 TRP A C 1
ATOM 2441 O O . TRP A 1 325 ? -14.713 6.469 15.824 1.00 98.44 325 TRP A O 1
ATOM 2451 N N . PRO A 1 326 ? -13.220 5.663 17.304 1.00 98.62 326 PRO A N 1
ATOM 2452 C CA . PRO A 1 326 ? -14.182 4.738 17.899 1.00 98.62 326 PRO A CA 1
ATOM 2453 C C . PRO A 1 326 ? -15.434 5.446 18.434 1.00 98.62 326 PRO A C 1
ATOM 2455 O O . PRO A 1 326 ? -16.544 4.946 18.258 1.00 98.62 326 PRO A O 1
ATOM 2458 N N . ASP A 1 327 ? -15.258 6.626 19.031 1.00 98.44 327 ASP A N 1
ATOM 2459 C CA . ASP A 1 327 ? -16.342 7.406 19.630 1.00 98.44 327 ASP A CA 1
ATOM 2460 C C . ASP A 1 327 ? -17.201 8.066 18.536 1.00 98.44 327 ASP A C 1
ATOM 2462 O O . ASP A 1 327 ? -18.428 8.056 18.619 1.00 98.44 327 ASP A O 1
ATOM 2466 N N . VAL A 1 328 ? -16.572 8.552 17.456 1.00 97.38 328 VAL A N 1
ATOM 2467 C CA . VAL A 1 328 ? -17.269 9.076 16.266 1.00 97.38 328 VAL A CA 1
ATOM 2468 C C . VAL A 1 328 ? -18.155 8.001 15.628 1.00 97.38 328 VAL A C 1
ATOM 2470 O O . VAL A 1 328 ? -19.321 8.259 15.328 1.00 97.38 328 VAL A O 1
ATOM 2473 N N . VAL A 1 329 ? -17.635 6.783 15.449 1.00 97.06 329 VAL A N 1
ATOM 2474 C CA . VAL A 1 329 ? -18.400 5.665 14.870 1.00 97.06 329 VAL A CA 1
ATOM 2475 C C . VAL A 1 329 ? -19.537 5.229 15.797 1.00 97.06 329 VAL A C 1
ATOM 2477 O O . VAL A 1 329 ? -20.636 4.946 15.315 1.00 97.06 329 VAL A O 1
ATOM 2480 N N . ALA A 1 330 ? -19.305 5.185 17.112 1.00 96.94 330 ALA A N 1
ATOM 2481 C CA . ALA A 1 330 ? -20.343 4.868 18.091 1.00 96.94 330 ALA A CA 1
ATOM 2482 C C . ALA A 1 330 ? -21.487 5.895 18.050 1.00 96.94 330 ALA A C 1
ATOM 2484 O O . ALA A 1 330 ? -22.639 5.512 17.845 1.00 96.94 330 ALA A O 1
ATOM 2485 N N . ALA A 1 331 ? -21.165 7.190 18.114 1.00 96.56 331 ALA A N 1
ATOM 2486 C CA . ALA A 1 331 ? -22.152 8.266 18.033 1.00 96.56 331 ALA A CA 1
ATOM 2487 C C . ALA A 1 331 ? -22.946 8.232 16.712 1.00 96.56 331 ALA A C 1
ATOM 2489 O O . ALA A 1 331 ? -24.167 8.388 16.709 1.00 96.56 331 ALA A O 1
ATOM 2490 N N . ALA A 1 332 ? -22.284 7.958 15.581 1.00 94.69 332 ALA A N 1
ATOM 2491 C CA . ALA A 1 332 ? -22.955 7.817 14.288 1.00 94.69 332 ALA A CA 1
ATOM 2492 C C . ALA A 1 332 ? -23.941 6.630 14.255 1.00 94.69 332 ALA A C 1
ATOM 2494 O O . ALA A 1 332 ? -25.020 6.732 13.665 1.00 94.69 332 ALA A O 1
ATOM 2495 N N . ARG A 1 333 ? -23.605 5.507 14.905 1.00 93.75 333 ARG A N 1
ATOM 2496 C CA . ARG A 1 333 ? -24.504 4.347 15.038 1.00 93.75 333 ARG A CA 1
ATOM 2497 C C . ARG A 1 333 ? -25.715 4.666 15.915 1.00 93.75 333 ARG A C 1
ATOM 2499 O O . ARG A 1 333 ? -26.824 4.279 15.554 1.00 93.75 333 ARG A O 1
ATOM 2506 N N . GLU A 1 334 ? -25.522 5.393 17.013 1.00 95.44 334 GLU A N 1
ATOM 2507 C CA . GLU A 1 334 ? -26.607 5.836 17.899 1.00 95.44 334 GLU A CA 1
ATOM 2508 C C . GLU A 1 334 ? -27.571 6.801 17.199 1.00 95.44 334 GLU A C 1
ATOM 2510 O O . GLU A 1 334 ? -28.787 6.632 17.286 1.00 95.44 334 GLU A O 1
ATOM 2515 N N . LEU A 1 335 ? -27.047 7.781 16.455 1.00 94.00 335 LEU A N 1
ATOM 2516 C CA . LEU A 1 335 ? -27.852 8.685 15.625 1.00 94.00 335 LEU A CA 1
ATOM 2517 C C . LEU A 1 335 ? -28.699 7.901 14.617 1.00 94.00 335 LEU A C 1
ATOM 2519 O O . LEU A 1 335 ? -29.919 8.057 14.568 1.00 94.00 335 LEU A O 1
ATOM 2523 N N . ARG A 1 336 ? -28.077 6.964 13.889 1.00 92.44 336 ARG A N 1
ATOM 2524 C CA . ARG A 1 336 ? -28.786 6.100 12.937 1.00 92.44 336 ARG A CA 1
ATOM 2525 C C . ARG A 1 336 ? -29.874 5.256 13.606 1.00 92.44 336 ARG A C 1
ATOM 2527 O O . ARG A 1 336 ? -30.953 5.120 13.036 1.00 92.44 336 ARG A O 1
ATOM 2534 N N . ALA A 1 337 ? -29.620 4.701 14.791 1.00 93.50 337 ALA A N 1
ATOM 2535 C CA . ALA A 1 337 ? -30.602 3.907 15.535 1.00 93.50 337 ALA A CA 1
ATOM 2536 C C . ALA A 1 337 ? -31.824 4.733 15.980 1.00 93.50 337 ALA A C 1
ATOM 2538 O O . ALA A 1 337 ? -32.919 4.189 16.093 1.00 93.50 337 ALA A O 1
ATOM 2539 N N . ARG A 1 338 ? -31.652 6.047 16.175 1.00 94.88 338 ARG A N 1
ATOM 2540 C CA . ARG A 1 338 ? -32.739 7.003 16.445 1.00 94.88 338 ARG A CA 1
ATOM 2541 C C . ARG A 1 338 ? -33.460 7.500 15.187 1.00 94.88 338 ARG A C 1
ATOM 2543 O O . ARG A 1 338 ? -34.417 8.256 15.301 1.00 94.88 338 ARG A O 1
ATOM 2550 N N . GLY A 1 339 ? -33.023 7.089 13.995 1.00 92.62 339 GLY A N 1
ATOM 2551 C CA . GLY A 1 339 ? -33.551 7.592 12.723 1.00 92.62 339 GLY A CA 1
ATOM 2552 C C . GLY A 1 339 ? -33.015 8.974 12.326 1.00 92.62 339 GLY A C 1
ATOM 2553 O O . GLY A 1 339 ? -33.494 9.558 11.358 1.00 92.62 339 GLY A O 1
ATOM 2554 N N . GLU A 1 340 ? -32.006 9.492 13.029 1.00 88.44 340 GLU A N 1
ATOM 2555 C CA . GLU A 1 340 ? -31.357 10.770 12.731 1.00 88.44 340 GLU A CA 1
ATOM 2556 C C . GLU A 1 340 ? -30.242 10.535 11.696 1.00 88.44 340 GLU A C 1
ATOM 2558 O O . GLU A 1 340 ? -29.108 10.179 12.022 1.00 88.44 340 GLU A O 1
ATOM 2563 N N . GLY A 1 341 ? -30.577 10.662 10.409 1.00 77.94 341 GLY A N 1
ATOM 2564 C CA . GLY A 1 341 ? -29.602 10.584 9.319 1.00 77.94 341 GLY A CA 1
ATOM 2565 C C . GLY A 1 341 ? -28.908 11.926 9.072 1.00 77.94 341 GLY A C 1
ATOM 2566 O O . GLY A 1 341 ? -29.561 12.963 9.077 1.00 77.94 341 GLY A O 1
ATOM 2567 N N . LEU A 1 342 ? -27.607 11.914 8.748 1.00 69.56 342 LEU A N 1
ATOM 2568 C CA . LEU A 1 342 ? -26.848 13.126 8.374 1.00 69.56 342 LEU A CA 1
ATOM 2569 C C . LEU A 1 342 ? -27.431 13.862 7.149 1.00 69.56 342 LEU A C 1
ATOM 2571 O O . LEU A 1 342 ? -27.184 15.050 6.972 1.00 69.56 342 LEU A O 1
ATOM 2575 N N . GLY A 1 343 ? -28.194 13.156 6.306 1.00 64.56 343 GLY A N 1
ATOM 2576 C CA . GLY A 1 343 ? -28.880 13.707 5.134 1.00 64.56 343 GLY A CA 1
ATOM 2577 C C . GLY A 1 343 ? -30.372 13.976 5.334 1.00 64.56 343 GLY A C 1
ATOM 2578 O O . GLY A 1 343 ? -31.030 14.394 4.384 1.00 64.56 343 GLY A O 1
ATOM 2579 N N . ALA A 1 344 ? -30.926 13.738 6.528 1.00 57.91 344 ALA A N 1
ATOM 2580 C CA . ALA A 1 344 ? -32.303 14.109 6.825 1.00 57.91 344 ALA A CA 1
ATOM 2581 C C . ALA A 1 344 ? -32.355 15.623 7.066 1.00 57.91 344 ALA A C 1
ATOM 2583 O O . ALA A 1 344 ? -32.456 16.093 8.197 1.00 57.91 344 ALA A O 1
ATOM 2584 N N . ALA A 1 345 ? -32.274 16.402 5.982 1.00 51.88 345 ALA A N 1
ATOM 2585 C CA . ALA A 1 345 ? -32.876 17.721 5.988 1.00 51.88 345 ALA A CA 1
ATOM 2586 C C . ALA A 1 345 ? -34.322 17.504 6.432 1.00 51.88 345 ALA A C 1
ATOM 2588 O O . ALA A 1 345 ? -35.057 16.747 5.796 1.00 51.88 345 ALA A O 1
ATOM 2589 N N . SER A 1 346 ? -34.693 18.096 7.563 1.00 51.12 346 SER A N 1
ATOM 2590 C CA . SER A 1 346 ? -36.065 18.138 8.037 1.00 51.12 346 SER A CA 1
ATOM 2591 C C . SER A 1 346 ? -36.940 18.620 6.884 1.00 51.12 346 SER A C 1
ATOM 2593 O O . SER A 1 346 ? -36.954 19.812 6.573 1.00 51.12 346 SER A O 1
ATOM 2595 N N . THR A 1 347 ? -37.634 17.704 6.213 1.00 48.91 347 THR A N 1
ATOM 2596 C CA . THR A 1 347 ? -38.767 18.042 5.360 1.00 48.91 347 THR A CA 1
ATOM 2597 C C . THR A 1 347 ? -39.823 18.569 6.314 1.00 48.91 347 THR A C 1
ATOM 2599 O O . THR A 1 347 ? -40.562 17.796 6.924 1.00 48.91 347 THR A O 1
ATOM 2602 N N . GLY A 1 348 ? -39.752 19.878 6.553 1.00 54.28 348 GLY A N 1
ATOM 2603 C CA . GLY A 1 348 ? -40.652 20.611 7.420 1.00 54.28 348 GLY A CA 1
ATOM 2604 C C . GLY A 1 348 ? -42.091 20.347 7.007 1.00 54.28 348 GLY A C 1
ATOM 2605 O O . GLY A 1 348 ? -42.421 20.389 5.822 1.00 54.28 348 GLY A O 1
ATOM 2606 N N . SER A 1 349 ? -42.875 20.023 8.029 1.00 42.66 349 SER A N 1
ATOM 2607 C CA . SER A 1 349 ? -44.335 19.967 8.082 1.00 42.66 349 SER A CA 1
ATOM 2608 C C . SER A 1 349 ? -45.016 21.216 7.547 1.00 42.66 349 SER A C 1
ATOM 2610 O O . SER A 1 349 ? -44.498 22.312 7.877 1.00 42.66 349 SER A O 1
#

Sequence (349 aa):
DDDTLAELRTTGSERPLTITSASDPTELWFGEPPAQESPSSALVAWHERLLGRSVAGLIDEATDLTALDGRFARRLAGGARVITTQLGVAGDSGTDSLGHLLLLRGASRQRLLVDEATYEAVWTTRRMIRGVTAPTVNDGSGLMSYCLGIDTRELLPPVPPVARNGDGVFGLALRACRADYAGGWLPVTIRHEPVERRESSFAATLSGLTTLGPNDYLGRVIAALGAPKTADPAAAMRQLGATLQAMAESAGFAQDLHEIVVAGRSADRRRLEEVLAEHDHEPSHWAQDVRRAIMEVDASLSGGPPALPEVAEHVARYGRLLRLWPDVVAAARELRARGEGLGAASTGS

Secondary structure (DSSP, 8-state):
--SEEEEEEE-S-S-S-EEE--S---EEESS--S-EEE-GGGHHHHHHTTTT-BSTTT--TT-EEEE--HHHHHHHHTT-EEEEEEEEEEEE---S--GGGGG--HHHHHHHTS-HHHHHHHHHH-EEEEE-SS-EEE------TTSEEE--SS--PPPPSSSS-HHHHHHHHHHHH-TTEEEEEEEEEEEE--SSPP---HHHHHHHHH---HHHHHHHHHHHH---S-S-HHHHHHHHHHHHHHHHHSTTHHHHHHHHHHHHHHHHHHHHHHHHHHTTT-SHHHHHHHHHHHHHHHHHHTS-----HHHHHHHHHHHHHHHHHHHHHHHHHHHHHTT--TT------

Foldseek 3Di:
DVQFDLWKWFQADQDDEEEAQDLAQKAKAQDDGPTDTDDSVCLVVLCVVAAFDWVVVNDDPRYHPPHDDPLVVVLSVVGAGAFKEDEKEFFAQPDQAPLVLLLDDDPNVCNCVVDVVSVQCCQWQNGMIMFHNYKYKHLHLDFDVSRMDGDVPDDAADQQPDDPCSSSLSSLLRSQLASRYMHITGSMHTYGGDPDRDTHHLVSNLVVLLDDDLSNLLSLVSVVVGHDPDNHSLVRLQVSLVVLQVLLPDPCNLVVSLVSSLVVLVVVLVSLVVSCVVVVNPPVVSSVSSVSSNVSSVVSNPDGRDPCNVSSVSSNVSSVSSNCVVVVVVVQVVCVVVVNDPPCPPPDD

Nearest PDB structures (foldseek):
  4dk8-assembly1_A  TM=1.968E-01  e=1.339E+00  Homo sapiens

pLDDT: mean 92.58, std 8.46, range [42.66, 98.69]

Mean predicted aligned error: 4.6 Å

Solvent-accessible surface area (backbone atoms only — not comparable to full-atom values): 18575 Å² total; per-residue (Å²): 130,86,28,59,45,81,49,32,29,29,51,48,41,90,59,52,46,38,39,34,52,47,49,67,77,58,45,49,42,70,69,87,72,86,54,50,83,41,68,51,88,44,56,66,62,60,36,62,74,48,44,64,37,46,49,77,81,66,63,56,96,69,42,43,59,88,54,57,44,75,69,51,52,52,26,53,75,67,61,17,26,18,39,32,23,29,48,17,40,34,32,51,67,88,56,95,43,62,51,68,66,71,64,53,58,70,68,34,31,52,52,42,63,70,42,70,67,57,44,56,45,37,40,35,51,39,46,34,31,38,32,26,52,26,30,31,39,24,57,32,36,69,43,66,76,85,50,63,44,72,54,73,90,58,86,72,73,72,62,57,94,63,69,69,57,25,46,37,33,31,26,44,45,37,55,34,27,33,64,34,50,22,33,30,39,37,22,31,24,34,31,27,57,53,92,66,85,66,72,53,41,64,69,56,20,50,54,42,70,72,60,73,55,67,32,53,52,43,36,52,51,54,62,72,71,49,60,48,98,52,74,49,38,58,61,13,27,32,50,50,11,49,51,36,28,55,44,37,72,37,95,55,31,46,58,57,50,32,52,54,51,47,54,50,50,54,49,52,43,48,48,48,53,50,51,40,60,76,44,75,46,58,58,61,72,60,38,51,50,47,52,51,45,42,52,53,46,55,58,59,61,73,55,76,59,66,90,45,70,67,46,32,50,49,35,27,52,51,10,50,48,36,45,47,42,56,58,53,54,50,51,53,50,54,35,49,74,73,69,52,49,99,79,61,69,77,81,76,129

Radius of gyration: 21.23 Å; Cα contacts (8 Å, |Δi|>4): 604; chains: 1; bounding box: 68×50×49 Å